Protein AF-A0A0P9F410-F1 (afdb_monomer_lite)

Sequence (287 aa):
MDNIMILGSGYSGLNAYYRLRRKFNVKIITRDYYLNYYLFNNPVRIKLKDDIINEQVKDVNIEKREIITDKNVYNADKIIIATGCDRNNQITFLEKMKLENNMAIGSQNEFDEYIVINFILAMKKYNKNFKFSGNALSFLGKKIRDGVISLLNHYNITITESPDYILPECKPVLFNDFLNTDNKLRIADDVFAIGDAINFGPKIGELAMRMGIFVGDYINGAKNSFDPVYITVLGSPQGPGMRVVSSIPWGGSIEKFRFLRKPAIMKGFLYNYYRIRRGNMGFLKYI

Secondary structure (DSSP, 8-state):
--EEEEE--SHHHHHHHHHHTTTSEEEEEES-SEEEE--TT--EEEE--TTEEE--EEEEETTTTEEEESS-EEE-SEEEE---EE-HHHHHHHHHHTT--S-EEEESSGGGHHHHHHHHHHHGGGT---EEES-TTGGG-HHHHHHHHHHHHHTT--EESS-SEEEPPPEESSSSSPBP--TTSEEETTEEE-GGGBSSS---HHHHHHHHHHHHHHHTT--PPP---EEEEEE-TTS-EEEEEE-GGGT---EEEEEES-HHHHHHHHHHHHHHTTT--GGGGG-

InterPro domains:
  IPR036188 FAD/NAD(P)-binding domain superfamily [SSF51905] (3-224)
  IPR052541 Sulfide-quinone oxidoreductase [PTHR43755] (176-221)

Structure (mmCIF, N/CA/C/O backbone):
data_AF-A0A0P9F410-F1
#
_entry.id   AF-A0A0P9F410-F1
#
loop_
_atom_site.group_PDB
_atom_site.id
_atom_site.type_symbol
_atom_site.label_atom_id
_atom_site.label_alt_id
_atom_site.label_comp_id
_atom_site.label_asym_id
_atom_site.label_entity_id
_atom_site.label_seq_id
_atom_site.pdbx_PDB_ins_code
_atom_site.Cartn_x
_atom_site.Cartn_y
_atom_site.Cartn_z
_atom_site.occupancy
_atom_site.B_iso_or_equiv
_atom_site.auth_seq_id
_atom_site.auth_comp_id
_atom_site.auth_asym_id
_atom_site.auth_atom_id
_atom_site.pdbx_PDB_model_num
ATOM 1 N N . MET A 1 1 ? -22.017 7.019 22.977 1.00 77.38 1 MET A N 1
ATOM 2 C CA . MET A 1 1 ? -21.454 7.211 21.624 1.00 77.38 1 MET A CA 1
ATOM 3 C C . MET A 1 1 ? -20.276 6.273 21.555 1.00 77.38 1 MET A C 1
ATOM 5 O O . MET A 1 1 ? -19.372 6.465 22.360 1.00 77.38 1 MET A O 1
ATOM 9 N N . ASP A 1 2 ? -20.342 5.244 20.712 1.00 90.75 2 ASP A N 1
ATOM 10 C CA . ASP A 1 2 ? -19.339 4.175 20.714 1.00 90.75 2 ASP A CA 1
ATOM 11 C C . ASP A 1 2 ? -17.926 4.745 20.531 1.00 90.75 2 ASP A C 1
ATOM 13 O O . ASP A 1 2 ? -17.706 5.685 19.750 1.00 90.75 2 ASP A O 1
ATOM 17 N N . ASN A 1 3 ? -16.987 4.173 21.276 1.00 95.19 3 ASN A N 1
ATOM 18 C CA . ASN A 1 3 ? -15.570 4.472 21.241 1.00 95.19 3 ASN A CA 1
ATOM 19 C C . ASN A 1 3 ? -14.870 3.578 20.213 1.00 95.19 3 ASN A C 1
ATOM 21 O O . ASN A 1 3 ? -14.836 2.353 20.348 1.00 95.19 3 ASN A O 1
ATOM 25 N N . ILE A 1 4 ? -14.282 4.199 19.195 1.00 97.44 4 ILE A N 1
ATOM 26 C CA . ILE A 1 4 ? -13.567 3.511 18.122 1.00 97.44 4 ILE A CA 1
ATOM 27 C C . ILE A 1 4 ? -12.088 3.868 18.196 1.00 97.44 4 ILE A C 1
ATOM 29 O O . ILE A 1 4 ? -11.711 5.038 18.082 1.00 97.44 4 ILE A O 1
ATOM 33 N N . MET A 1 5 ? -11.247 2.844 18.304 1.00 97.38 5 MET A N 1
ATOM 34 C CA . MET A 1 5 ? -9.795 2.990 18.284 1.00 97.38 5 MET A CA 1
ATOM 35 C C . MET A 1 5 ? -9.232 2.547 16.934 1.00 97.38 5 MET A C 1
ATOM 37 O O . MET A 1 5 ? -9.453 1.423 16.483 1.00 97.38 5 MET A O 1
ATOM 41 N N . ILE A 1 6 ? -8.488 3.436 16.280 1.00 97.00 6 ILE A N 1
ATOM 42 C CA . ILE A 1 6 ? -7.799 3.167 15.015 1.00 97.00 6 ILE A CA 1
ATOM 43 C C . ILE A 1 6 ? -6.305 3.045 15.294 1.00 97.00 6 ILE A C 1
ATOM 45 O O . ILE A 1 6 ? -5.688 3.982 15.795 1.00 97.00 6 ILE A O 1
ATOM 49 N N . LEU A 1 7 ? -5.710 1.909 14.949 1.00 96.38 7 LEU A N 1
ATOM 50 C CA . LEU A 1 7 ? -4.300 1.625 15.198 1.00 96.38 7 LEU A CA 1
ATOM 51 C C . LEU A 1 7 ? -3.502 1.937 13.939 1.00 96.38 7 LEU A C 1
ATOM 53 O O . LEU A 1 7 ? -3.516 1.162 12.990 1.00 96.38 7 LEU A O 1
ATOM 57 N N . GLY A 1 8 ? -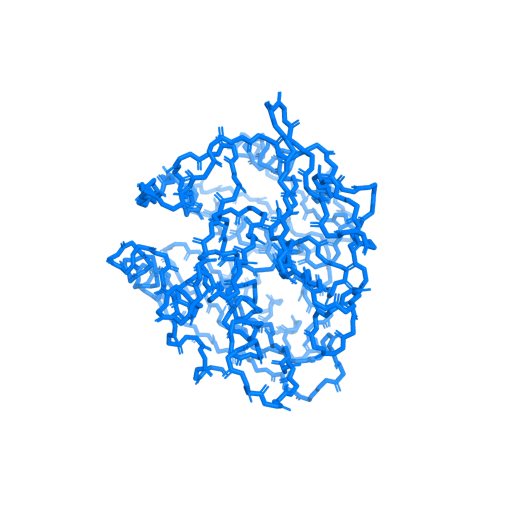2.816 3.073 13.920 1.00 92.75 8 GLY A N 1
ATOM 58 C CA . GLY A 1 8 ? -2.057 3.550 12.770 1.00 92.75 8 GLY A CA 1
ATOM 59 C C . GLY A 1 8 ? -2.745 4.694 12.027 1.00 92.75 8 GLY A C 1
ATOM 60 O O . GLY A 1 8 ? -3.939 4.683 11.730 1.00 92.75 8 GLY A O 1
ATOM 61 N N . SER A 1 9 ? -1.946 5.706 11.697 1.00 89.12 9 SER A N 1
ATOM 62 C CA . SER A 1 9 ? -2.390 6.948 11.059 1.00 89.12 9 SER A CA 1
ATOM 63 C C . SER A 1 9 ? -2.066 7.034 9.566 1.00 89.12 9 SER A C 1
ATOM 65 O O . SER A 1 9 ? -2.117 8.116 8.985 1.00 89.12 9 SER A O 1
ATOM 67 N N . GLY A 1 10 ? -1.717 5.911 8.934 1.00 88.94 10 GLY A N 1
ATOM 68 C CA . GLY A 1 10 ? -1.389 5.851 7.511 1.00 88.94 10 GLY A CA 1
ATOM 69 C C . GLY A 1 10 ? -2.598 6.047 6.586 1.00 88.94 10 GLY A C 1
ATOM 70 O O . GLY A 1 10 ? -3.682 6.471 6.991 1.00 88.94 10 GLY A O 1
ATOM 71 N N . TYR A 1 11 ? -2.409 5.701 5.311 1.00 89.81 11 TYR A N 1
ATOM 72 C CA . TYR A 1 11 ? -3.413 5.838 4.250 1.00 89.81 11 TYR A CA 1
ATOM 73 C C . TYR A 1 11 ? -4.804 5.308 4.628 1.00 89.81 11 TYR A C 1
ATOM 75 O O . TYR A 1 11 ? -5.798 6.018 4.461 1.00 89.81 11 TYR A O 1
ATOM 83 N N . SER A 1 12 ? -4.875 4.080 5.140 1.00 93.94 12 SER A N 1
ATOM 84 C CA . SER A 1 12 ? -6.127 3.401 5.474 1.00 93.94 12 SER A CA 1
ATOM 85 C C . SER A 1 12 ? -6.772 3.966 6.743 1.00 93.94 12 SER A C 1
ATOM 87 O O . SER A 1 12 ? -7.919 4.415 6.699 1.00 93.94 12 SER A O 1
ATOM 89 N N . GLY A 1 13 ? -6.022 4.032 7.847 1.00 94.06 13 GLY A N 1
ATOM 90 C CA . GLY A 1 13 ? -6.526 4.487 9.147 1.00 94.06 13 GLY A CA 1
ATOM 91 C C . GLY A 1 13 ? -7.069 5.915 9.115 1.00 94.06 13 GLY A C 1
ATOM 92 O O . GLY A 1 13 ? -8.161 6.185 9.617 1.00 94.06 13 GLY A O 1
ATOM 93 N N . LEU A 1 14 ? -6.378 6.831 8.430 1.00 90.81 14 LEU A N 1
ATOM 94 C CA . LEU A 1 14 ? -6.842 8.213 8.331 1.00 90.81 14 LEU A CA 1
ATOM 95 C C . LEU A 1 14 ? -8.143 8.346 7.526 1.00 90.81 14 LEU A C 1
ATOM 97 O O . LEU A 1 14 ? -9.016 9.149 7.869 1.00 90.81 14 LEU A O 1
ATOM 101 N N . ASN A 1 15 ? -8.296 7.567 6.455 1.00 93.56 15 ASN A N 1
ATOM 102 C CA . ASN A 1 15 ? -9.528 7.592 5.672 1.00 93.56 15 ASN A CA 1
ATOM 103 C C . ASN A 1 15 ? -10.702 6.982 6.452 1.00 93.56 15 ASN A C 1
ATOM 105 O O . ASN A 1 15 ? -11.794 7.543 6.386 1.00 93.56 15 ASN A O 1
ATOM 109 N N . ALA A 1 16 ? -10.474 5.948 7.270 1.00 95.19 16 ALA A N 1
ATOM 110 C CA . ALA A 1 16 ? -11.479 5.449 8.212 1.00 95.19 16 ALA A CA 1
ATOM 111 C C . ALA A 1 16 ? -11.880 6.521 9.245 1.00 95.19 16 ALA A C 1
ATOM 113 O O . ALA A 1 16 ? -13.068 6.812 9.406 1.00 95.19 16 ALA A O 1
ATOM 114 N N . TYR A 1 17 ? -10.904 7.201 9.862 1.00 93.88 17 TYR A N 1
ATOM 115 C CA . TYR A 1 17 ? -11.150 8.294 10.813 1.00 93.88 17 TYR A CA 1
ATOM 116 C C . TYR A 1 17 ? -12.075 9.372 10.232 1.00 93.88 17 TYR A C 1
ATOM 118 O O . TYR A 1 17 ? -13.071 9.749 10.852 1.00 93.88 17 TYR A O 1
ATOM 126 N N . TYR A 1 18 ? -11.804 9.849 9.012 1.00 91.75 18 TYR A N 1
ATOM 127 C CA . TYR A 1 18 ? -12.622 10.896 8.395 1.00 91.75 18 TYR A CA 1
ATOM 128 C C . TYR A 1 18 ? -14.077 10.480 8.148 1.00 91.75 18 TYR A C 1
ATOM 130 O O . TYR A 1 18 ? -14.949 11.356 8.153 1.00 91.75 18 TYR A O 1
ATOM 138 N N . ARG A 1 19 ? -14.351 9.185 7.937 1.00 93.38 19 ARG A N 1
ATOM 139 C CA . ARG A 1 19 ? -15.719 8.661 7.785 1.00 93.38 19 ARG A CA 1
ATOM 140 C C . ARG A 1 19 ? -16.444 8.521 9.122 1.00 93.38 19 ARG A C 1
ATOM 142 O O . ARG A 1 19 ? -17.658 8.698 9.159 1.00 93.38 19 ARG A O 1
ATOM 149 N N . LEU A 1 20 ? -15.721 8.250 10.206 1.00 94.44 20 LEU A N 1
ATOM 150 C CA . LEU A 1 20 ? -16.307 7.892 11.503 1.00 94.44 20 LEU A CA 1
ATOM 151 C C . LEU A 1 20 ? -16.437 9.069 12.476 1.00 94.44 20 LEU A C 1
ATOM 153 O O . LEU A 1 20 ? -17.434 9.165 13.190 1.00 94.44 20 LEU A O 1
ATOM 157 N N . ARG A 1 21 ? -15.494 10.018 12.456 1.00 92.00 21 ARG A N 1
ATOM 158 C CA . ARG A 1 21 ? -15.363 11.100 13.458 1.00 92.00 21 ARG A CA 1
ATOM 159 C C . ARG A 1 21 ? -16.579 12.017 13.651 1.00 92.00 21 ARG A C 1
ATOM 161 O O . ARG A 1 21 ? -16.583 12.845 14.549 1.00 92.00 21 ARG A O 1
ATOM 168 N N . ARG A 1 22 ? -17.567 11.969 12.751 1.00 90.81 22 ARG A N 1
ATOM 169 C CA . ARG A 1 22 ? -18.803 12.764 12.862 1.00 90.81 22 ARG A CA 1
ATOM 170 C C . ARG A 1 22 ? -19.877 12.085 13.714 1.00 90.81 22 ARG A C 1
ATOM 172 O O . ARG A 1 22 ? -20.784 12.777 14.155 1.00 90.81 22 ARG A O 1
ATOM 179 N N . LYS A 1 23 ? -19.812 10.760 13.882 1.00 93.44 23 LYS A N 1
ATOM 180 C CA . LYS A 1 23 ? -20.851 9.951 14.546 1.00 93.44 23 LYS A CA 1
ATOM 181 C C . LYS A 1 23 ? -20.345 9.126 15.725 1.00 93.44 23 LYS A C 1
ATOM 183 O O . LYS A 1 23 ? -21.156 8.677 16.525 1.00 93.44 23 LYS A O 1
ATOM 188 N N . PHE A 1 24 ? -19.033 8.956 15.847 1.00 94.81 24 PHE A N 1
ATOM 189 C CA . PHE A 1 24 ? -18.410 8.158 16.898 1.00 94.81 24 PHE A CA 1
ATOM 190 C C . PHE A 1 24 ? -17.336 8.955 17.637 1.00 94.81 24 PHE A C 1
ATOM 192 O O . PHE A 1 24 ? -16.802 9.925 17.089 1.00 94.81 24 PHE A O 1
ATOM 199 N N . ASN A 1 25 ? -17.006 8.530 18.857 1.00 94.38 25 ASN A N 1
ATOM 200 C CA . ASN A 1 25 ? -15.807 9.003 19.537 1.00 94.38 25 ASN A CA 1
ATOM 201 C C . ASN A 1 25 ? -14.621 8.220 18.964 1.00 94.38 25 ASN A C 1
ATOM 203 O O . ASN A 1 25 ? -14.485 7.032 19.235 1.00 94.38 25 ASN A O 1
ATOM 207 N N . VAL A 1 26 ? -13.819 8.850 18.104 1.00 94.69 26 VAL A N 1
ATOM 208 C CA . VAL A 1 26 ? -12.748 8.162 17.371 1.00 94.69 26 VAL A CA 1
ATOM 209 C C . VAL A 1 26 ? -11.396 8.686 17.816 1.00 94.69 26 VAL A C 1
ATOM 211 O O . VAL A 1 26 ? -11.134 9.883 17.697 1.00 94.69 26 VAL A O 1
ATOM 214 N N . LYS A 1 27 ? -10.513 7.783 18.240 1.00 94.31 27 LYS A N 1
ATOM 215 C CA . LYS A 1 27 ? -9.107 8.089 18.521 1.00 94.31 27 LYS A CA 1
ATOM 216 C C . LYS A 1 27 ? -8.190 7.261 17.626 1.00 94.31 27 LYS A C 1
ATOM 218 O O . LYS A 1 27 ? -8.504 6.130 17.263 1.00 94.31 27 LYS A O 1
ATOM 223 N N . ILE A 1 28 ? -7.066 7.854 17.235 1.00 94.00 28 ILE A N 1
ATOM 224 C CA . ILE A 1 28 ? -6.016 7.200 16.454 1.00 94.00 28 ILE A CA 1
ATOM 225 C C . ILE A 1 28 ? -4.814 6.987 17.369 1.00 94.00 28 ILE A C 1
ATOM 227 O O . ILE A 1 28 ? -4.248 7.961 17.856 1.00 94.00 28 ILE A O 1
ATOM 231 N N . ILE A 1 29 ? -4.392 5.741 17.562 1.00 94.50 29 ILE A N 1
ATOM 232 C CA . ILE A 1 29 ? -3.154 5.409 18.269 1.00 94.50 29 ILE A CA 1
ATOM 233 C C . ILE A 1 29 ? -2.051 5.238 17.227 1.00 94.50 29 ILE A C 1
ATOM 235 O O . ILE A 1 29 ? -2.164 4.420 16.312 1.00 94.50 29 ILE A O 1
ATOM 239 N N . THR A 1 30 ? -0.998 6.042 17.317 1.00 90.50 30 THR A N 1
ATOM 240 C CA . THR A 1 30 ? 0.135 5.991 16.386 1.00 90.50 30 THR A CA 1
ATOM 241 C C . THR A 1 30 ? 1.386 6.563 17.039 1.00 90.50 30 THR A C 1
ATOM 243 O O . THR A 1 30 ? 1.293 7.482 17.845 1.00 90.50 30 THR A O 1
ATOM 246 N N . ARG A 1 31 ? 2.561 6.066 16.645 1.00 85.25 31 ARG A N 1
ATOM 247 C CA . ARG A 1 31 ? 3.857 6.594 17.099 1.00 85.25 31 ARG A CA 1
ATOM 248 C C . ARG A 1 31 ? 4.192 7.959 16.482 1.00 85.25 31 ARG A C 1
ATOM 250 O O . ARG A 1 31 ? 5.015 8.699 17.014 1.00 85.25 31 ARG A O 1
ATOM 257 N N . ASP A 1 32 ? 3.590 8.279 15.337 1.00 74.31 32 ASP A N 1
ATOM 258 C CA . ASP A 1 32 ? 3.927 9.473 14.566 1.00 74.31 32 ASP A CA 1
ATOM 259 C C . ASP A 1 32 ? 2.815 10.527 14.631 1.00 74.31 32 ASP A C 1
ATOM 261 O O . ASP A 1 32 ? 1.688 10.313 14.182 1.00 74.31 32 ASP A O 1
ATOM 265 N N . TYR A 1 33 ? 3.166 11.737 15.082 1.00 65.69 33 TYR A N 1
ATOM 266 C CA . TYR A 1 33 ? 2.290 12.920 15.017 1.00 65.69 33 TYR A CA 1
ATOM 267 C C . TYR A 1 33 ? 2.019 13.419 13.591 1.00 65.69 33 TYR A C 1
ATOM 269 O O . TYR A 1 33 ? 1.148 14.270 13.373 1.00 65.69 33 TYR A O 1
ATOM 277 N N . TYR A 1 34 ? 2.801 12.937 12.626 1.00 63.72 34 TYR A N 1
ATOM 278 C CA . TYR A 1 34 ? 2.771 13.387 11.247 1.00 63.72 34 TYR A CA 1
ATOM 279 C C . TYR A 1 34 ? 2.444 12.221 10.336 1.00 63.72 34 TYR A C 1
ATOM 281 O O . TYR A 1 34 ? 3.128 11.203 10.337 1.00 63.72 34 TYR A O 1
ATOM 289 N N . LEU A 1 35 ? 1.442 12.408 9.488 1.00 64.88 35 LEU A N 1
ATOM 290 C CA . LEU A 1 35 ? 1.276 11.533 8.344 1.00 64.88 35 LEU A CA 1
ATOM 291 C C . LEU A 1 35 ? 2.346 11.872 7.310 1.00 64.88 35 LEU A C 1
ATOM 293 O O . LEU A 1 35 ? 2.473 13.045 6.965 1.00 64.88 35 LEU A O 1
ATOM 297 N N . ASN A 1 36 ? 3.049 10.860 6.795 1.00 61.16 36 ASN A N 1
ATOM 298 C CA . ASN A 1 36 ? 3.995 10.992 5.689 1.00 61.16 36 ASN A CA 1
ATOM 299 C C . ASN A 1 36 ? 3.350 10.521 4.375 1.00 61.16 36 ASN A C 1
ATOM 301 O O . ASN A 1 36 ? 3.068 9.336 4.204 1.00 61.16 36 ASN A O 1
ATOM 305 N N . TYR A 1 37 ? 3.142 11.434 3.421 1.00 61.91 37 TYR A N 1
ATOM 306 C CA . TYR A 1 37 ? 2.872 11.049 2.031 1.00 61.91 37 TYR A CA 1
ATOM 307 C C . TYR A 1 37 ? 4.201 10.891 1.295 1.00 61.91 37 TYR A C 1
ATOM 309 O O . TYR A 1 37 ? 4.854 11.888 0.977 1.00 61.91 37 TYR A O 1
ATOM 317 N N . TYR A 1 38 ? 4.619 9.653 1.041 1.00 56.88 38 TYR A N 1
ATOM 318 C CA . TYR A 1 38 ? 5.894 9.375 0.386 1.00 56.88 38 TYR A CA 1
ATOM 319 C C . TYR A 1 38 ? 5.810 9.633 -1.125 1.00 56.88 38 TYR A C 1
ATOM 321 O O . TYR A 1 38 ? 5.232 8.857 -1.884 1.00 56.88 38 TYR A O 1
ATOM 329 N N . LEU A 1 39 ? 6.439 10.721 -1.571 1.00 52.34 39 LEU A N 1
ATOM 330 C CA . LEU A 1 39 ? 6.968 10.851 -2.928 1.00 52.34 39 LEU A CA 1
ATOM 331 C C . LEU A 1 39 ? 8.487 10.895 -2.844 1.00 52.34 39 LEU A C 1
ATOM 333 O O . LEU A 1 39 ? 9.022 11.490 -1.913 1.00 52.34 39 LEU A O 1
ATOM 337 N N . PHE A 1 40 ? 9.137 10.316 -3.856 1.00 46.62 40 PHE A N 1
ATOM 338 C CA . PHE A 1 40 ? 10.576 10.052 -3.992 1.00 46.62 40 PHE A CA 1
ATOM 339 C C . PHE A 1 40 ? 11.564 11.093 -3.423 1.00 46.62 40 PHE A C 1
ATOM 341 O O . PHE A 1 40 ? 12.692 10.705 -3.147 1.00 46.62 40 PHE A O 1
ATOM 348 N N . ASN A 1 41 ? 11.183 12.365 -3.236 1.00 42.00 41 ASN A N 1
ATOM 349 C CA . ASN A 1 41 ? 12.096 13.427 -2.808 1.00 42.00 41 ASN A CA 1
ATOM 350 C C . ASN A 1 41 ? 11.612 14.319 -1.641 1.00 42.00 41 ASN A C 1
ATOM 352 O O . ASN A 1 41 ? 12.405 15.148 -1.223 1.00 42.00 41 ASN A O 1
ATOM 356 N N . ASN A 1 42 ? 10.370 14.221 -1.132 1.00 51.38 42 ASN A N 1
ATOM 357 C CA . ASN A 1 42 ? 9.903 15.045 0.006 1.00 51.38 42 ASN A CA 1
ATOM 358 C C . ASN A 1 42 ? 8.626 14.465 0.649 1.00 51.38 42 ASN A C 1
ATOM 360 O O . ASN A 1 42 ? 7.549 14.593 0.056 1.00 51.38 42 ASN A O 1
ATOM 364 N N . PRO A 1 43 ? 8.692 13.854 1.848 1.00 59.66 43 PRO A N 1
ATOM 365 C CA . PRO A 1 43 ? 7.491 13.422 2.549 1.00 59.66 43 PRO A CA 1
ATOM 366 C C . PRO A 1 43 ? 6.689 14.642 3.015 1.00 59.66 43 PRO A C 1
ATOM 368 O O . PRO A 1 43 ? 7.197 15.506 3.731 1.00 59.66 43 PRO A O 1
ATOM 371 N N . VAL A 1 44 ? 5.413 14.720 2.630 1.00 59.97 44 VAL A N 1
ATOM 372 C CA . VAL A 1 44 ? 4.511 15.721 3.222 1.00 59.97 44 VAL A CA 1
ATOM 373 C C . VAL A 1 44 ? 4.166 15.255 4.615 1.00 59.97 44 VAL A C 1
ATOM 375 O O . VAL A 1 44 ? 3.561 14.197 4.743 1.00 59.97 44 VAL A O 1
ATOM 378 N N . ARG A 1 45 ? 4.502 16.075 5.613 1.00 65.06 45 ARG A N 1
ATOM 379 C CA . ARG A 1 45 ? 4.118 15.887 7.010 1.00 65.06 45 ARG A CA 1
ATOM 380 C C . ARG A 1 45 ? 2.809 16.610 7.291 1.00 65.06 45 ARG A C 1
ATOM 382 O O . ARG A 1 45 ? 2.757 17.838 7.284 1.00 65.06 45 ARG A O 1
ATOM 389 N N . ILE A 1 46 ? 1.744 15.857 7.540 1.00 64.94 46 ILE A N 1
ATOM 390 C CA . ILE A 1 46 ? 0.439 16.414 7.915 1.00 64.94 46 ILE A CA 1
ATOM 391 C C . ILE A 1 46 ? 0.239 16.174 9.407 1.00 64.94 46 ILE A C 1
ATOM 393 O O . ILE A 1 46 ? 0.085 15.028 9.822 1.00 64.94 46 ILE A O 1
ATOM 397 N N . LYS A 1 47 ? 0.242 17.246 10.210 1.00 66.50 47 LYS A N 1
ATOM 398 C CA . LYS A 1 47 ? -0.073 17.164 11.643 1.00 66.50 47 LYS A CA 1
ATOM 399 C C . LYS A 1 47 ? -1.545 16.784 11.804 1.00 66.50 47 LYS A C 1
ATOM 401 O O . LYS A 1 47 ? -2.421 17.512 11.319 1.00 66.50 47 LYS A O 1
ATOM 406 N N . LEU A 1 48 ? -1.818 15.654 12.448 1.00 65.06 48 LEU A N 1
ATOM 407 C CA . LEU A 1 48 ? -3.193 15.269 12.776 1.00 65.06 48 LEU A CA 1
ATOM 408 C C . LEU A 1 48 ? -3.606 15.994 14.077 1.00 65.06 48 LEU A C 1
ATOM 410 O O . LEU A 1 48 ? -2.752 16.435 14.846 1.00 65.06 48 LEU A O 1
ATOM 414 N N . LYS A 1 49 ? -4.907 16.259 14.244 1.00 67.56 49 LYS A N 1
ATOM 415 C CA . LYS A 1 49 ? -5.459 17.048 15.368 1.00 67.56 49 LYS A CA 1
ATOM 416 C C . LYS A 1 49 ? -5.500 16.231 16.679 1.00 67.56 49 LYS A C 1
ATOM 418 O O . LYS A 1 49 ? -5.009 15.110 16.708 1.00 67.56 49 LYS A O 1
ATOM 423 N N . ASP A 1 50 ? -6.138 16.777 17.716 1.00 64.06 50 ASP A N 1
ATOM 424 C CA . ASP A 1 50 ? -6.268 16.300 19.115 1.00 64.06 50 ASP A CA 1
ATOM 425 C C . ASP A 1 50 ? -6.876 14.887 19.320 1.00 64.06 50 ASP A C 1
ATOM 427 O O . ASP A 1 50 ? -7.123 14.445 20.442 1.00 64.06 50 ASP A O 1
ATOM 431 N N . ASP A 1 51 ? -7.120 14.148 18.239 1.00 81.69 51 ASP A N 1
ATOM 432 C CA . ASP A 1 51 ? -7.612 12.769 18.259 1.00 81.69 51 ASP A CA 1
ATOM 433 C C . ASP A 1 51 ? -6.489 11.728 18.169 1.00 81.69 51 ASP A C 1
ATOM 435 O O . ASP A 1 51 ? -6.774 10.536 18.076 1.00 81.69 51 ASP A O 1
ATOM 439 N N . ILE A 1 52 ? -5.223 12.160 18.206 1.00 87.50 52 ILE A N 1
ATOM 440 C CA . ILE A 1 52 ? -4.071 11.258 18.276 1.00 87.50 52 ILE A CA 1
ATOM 441 C C . ILE A 1 52 ? -3.717 10.936 19.727 1.00 87.50 52 ILE A C 1
ATOM 443 O O . ILE A 1 52 ? -3.439 11.830 20.524 1.00 87.50 52 ILE A O 1
ATOM 447 N N . ILE A 1 53 ? -3.589 9.647 20.011 1.00 92.06 53 ILE A N 1
ATOM 448 C CA . ILE A 1 53 ? -2.846 9.109 21.146 1.00 92.06 53 ILE A CA 1
ATOM 449 C C . ILE A 1 53 ? -1.447 8.754 20.624 1.00 92.06 53 ILE A C 1
ATOM 451 O O . ILE A 1 53 ? -1.295 7.842 19.808 1.00 92.06 53 ILE A O 1
ATOM 455 N N . ASN A 1 54 ? -0.436 9.533 21.024 1.00 91.62 54 ASN A N 1
ATOM 456 C CA . ASN A 1 54 ? 0.934 9.342 20.547 1.00 91.62 54 ASN A CA 1
ATOM 457 C C . ASN A 1 54 ? 1.675 8.279 21.363 1.00 91.62 54 ASN A C 1
ATOM 459 O O . ASN A 1 54 ? 2.399 8.587 22.322 1.00 91.62 54 ASN A O 1
ATOM 463 N N . GLU A 1 55 ? 1.443 7.036 20.975 1.00 93.88 55 GLU A N 1
ATOM 464 C CA . GLU A 1 55 ? 1.916 5.836 21.649 1.00 93.88 55 GLU A CA 1
ATOM 465 C C . GLU A 1 55 ? 2.180 4.742 20.618 1.00 93.88 55 GLU A C 1
ATOM 467 O O . GLU A 1 55 ? 1.575 4.697 19.540 1.00 93.88 55 GLU A O 1
ATOM 472 N N . GLN A 1 56 ? 3.114 3.857 20.941 1.00 93.38 56 GLN A N 1
ATOM 473 C CA . GLN A 1 56 ? 3.405 2.686 20.138 1.00 93.38 56 GLN A CA 1
ATOM 474 C C . GLN A 1 56 ? 2.530 1.530 20.613 1.00 93.38 56 GLN A C 1
ATOM 476 O O . GLN A 1 56 ? 2.708 1.033 21.720 1.00 93.38 56 GLN A O 1
ATOM 481 N N . VAL A 1 57 ? 1.644 1.047 19.744 1.00 95.56 57 VAL A N 1
ATOM 482 C CA . VAL A 1 57 ? 0.924 -0.210 19.985 1.00 95.56 57 VAL A CA 1
ATOM 483 C C . VAL A 1 57 ? 1.932 -1.359 20.054 1.00 95.56 57 VAL A C 1
ATOM 485 O O . VAL A 1 57 ? 2.791 -1.485 19.176 1.00 95.56 57 VAL A O 1
ATOM 488 N N . LYS A 1 58 ? 1.839 -2.162 21.113 1.00 95.75 58 LYS A N 1
ATOM 489 C CA . LYS A 1 58 ? 2.676 -3.339 21.366 1.00 95.75 58 LYS A CA 1
ATOM 490 C C . LYS A 1 58 ? 1.923 -4.632 21.115 1.00 95.75 58 LYS A C 1
ATOM 492 O O . LYS A 1 58 ? 2.517 -5.555 20.576 1.00 95.75 58 LYS A O 1
ATOM 497 N N . ASP A 1 59 ? 0.648 -4.670 21.485 1.00 96.00 59 ASP A N 1
ATOM 498 C CA . ASP A 1 59 ? -0.201 -5.844 21.319 1.00 96.00 59 ASP A CA 1
ATOM 499 C C . ASP A 1 59 ? -1.686 -5.447 21.297 1.00 96.00 59 ASP A C 1
ATOM 501 O O . ASP A 1 59 ? -2.058 -4.334 21.689 1.00 96.00 59 ASP A O 1
ATOM 505 N N . VAL A 1 60 ? -2.538 -6.344 20.806 1.00 96.94 60 VAL A N 1
ATOM 506 C CA . VAL A 1 60 ? -3.992 -6.180 20.756 1.00 96.94 60 VAL A CA 1
ATOM 507 C C . VAL A 1 60 ? -4.660 -7.496 21.124 1.00 96.94 60 VAL A C 1
ATOM 509 O O . VAL A 1 60 ? -4.587 -8.474 20.380 1.00 96.94 60 VAL A O 1
ATOM 512 N N . ASN A 1 61 ? -5.411 -7.493 22.221 1.00 96.31 61 ASN A N 1
ATOM 513 C CA . ASN A 1 61 ? -6.302 -8.593 22.545 1.00 96.31 61 ASN A CA 1
ATOM 514 C C . ASN A 1 61 ? -7.613 -8.426 21.761 1.00 96.31 61 ASN A C 1
ATOM 516 O O . ASN A 1 61 ? -8.470 -7.612 22.113 1.00 96.31 61 ASN A O 1
ATOM 520 N N . ILE A 1 62 ? -7.754 -9.201 20.684 1.00 95.75 62 ILE A N 1
ATOM 521 C CA . ILE A 1 62 ? -8.900 -9.134 19.765 1.00 95.75 62 ILE A CA 1
ATOM 522 C C . ILE A 1 62 ? -10.216 -9.477 20.480 1.00 95.75 62 ILE A C 1
ATOM 524 O O . ILE A 1 62 ? -11.212 -8.790 20.268 1.00 95.75 62 ILE A O 1
ATOM 528 N N . GLU A 1 63 ? -10.224 -10.491 21.350 1.00 94.56 63 GLU A N 1
ATOM 529 C CA . GLU A 1 63 ? -11.436 -10.961 22.041 1.00 94.56 63 GLU A CA 1
ATOM 530 C C . GLU A 1 63 ? -11.970 -9.928 23.034 1.00 94.56 63 GLU A C 1
ATOM 532 O O . GLU A 1 63 ? -13.172 -9.667 23.097 1.00 94.56 63 GLU A O 1
ATOM 537 N N . LYS A 1 64 ? -11.064 -9.310 23.797 1.00 95.75 64 LYS A N 1
ATOM 538 C CA . LYS A 1 64 ? -11.408 -8.305 24.810 1.00 95.75 64 LYS A CA 1
ATOM 539 C C . LYS A 1 64 ? -11.528 -6.891 24.243 1.00 95.75 64 LYS A C 1
ATOM 541 O O . LYS A 1 64 ? -11.970 -5.999 24.959 1.00 95.75 64 LYS A O 1
ATOM 546 N N . ARG A 1 65 ? -11.144 -6.684 22.976 1.00 96.88 65 ARG A N 1
ATOM 547 C CA . ARG A 1 65 ? -10.981 -5.362 22.345 1.00 96.88 65 ARG A CA 1
ATOM 548 C C . ARG A 1 65 ? -10.120 -4.421 23.197 1.00 96.88 65 ARG A C 1
ATOM 550 O O . ARG A 1 65 ? -10.432 -3.241 23.381 1.00 96.88 65 ARG A O 1
ATOM 557 N N . GLU A 1 66 ? -9.013 -4.975 23.677 1.00 97.81 66 GLU A N 1
ATOM 558 C CA . GLU A 1 66 ? -8.025 -4.290 24.503 1.00 97.81 66 GLU A CA 1
ATOM 559 C C . GLU A 1 66 ? -6.760 -4.021 23.677 1.00 97.81 66 GLU A C 1
ATOM 561 O O . GLU A 1 66 ? -6.275 -4.886 22.946 1.00 97.81 66 GLU A O 1
ATOM 566 N N . ILE A 1 67 ? -6.234 -2.803 23.769 1.00 98.25 67 ILE A N 1
ATOM 567 C CA . ILE A 1 67 ? -5.056 -2.337 23.038 1.00 98.25 67 ILE A CA 1
ATOM 568 C C . ILE A 1 67 ? -3.973 -2.011 24.053 1.00 98.25 67 ILE A C 1
ATOM 570 O O . ILE A 1 67 ? -4.150 -1.122 24.888 1.00 98.25 67 ILE A O 1
ATOM 574 N N . ILE A 1 68 ? -2.842 -2.696 23.944 1.00 97.88 68 ILE A N 1
ATOM 575 C CA . ILE A 1 68 ? -1.694 -2.528 24.828 1.00 97.88 68 ILE A CA 1
ATOM 576 C C . ILE A 1 68 ? -0.667 -1.663 24.101 1.00 97.88 68 ILE A C 1
ATOM 578 O O . ILE A 1 68 ? -0.228 -1.995 22.995 1.00 97.88 68 ILE A O 1
ATOM 582 N N . THR A 1 69 ? -0.278 -0.544 24.705 1.00 97.50 69 THR A N 1
ATOM 583 C CA . THR A 1 69 ? 0.752 0.354 24.171 1.00 97.50 69 THR A CA 1
ATOM 584 C C . THR A 1 69 ? 2.016 0.325 25.028 1.00 97.50 69 THR A C 1
ATOM 586 O O . THR A 1 69 ? 2.126 -0.415 26.003 1.00 97.50 69 THR A O 1
ATOM 589 N N . ASP A 1 70 ? 3.005 1.136 24.660 1.00 96.56 70 ASP A N 1
ATOM 590 C CA . ASP A 1 70 ? 4.190 1.390 25.473 1.00 96.56 70 ASP A CA 1
ATOM 591 C C . ASP A 1 70 ? 3.913 2.209 26.745 1.00 96.56 70 ASP A C 1
ATOM 593 O O . ASP A 1 70 ? 4.803 2.302 27.590 1.00 96.56 70 ASP A O 1
ATOM 597 N N . LYS A 1 71 ? 2.721 2.806 26.899 1.00 96.81 71 LYS A N 1
ATOM 598 C CA . LYS A 1 71 ? 2.397 3.678 28.043 1.00 96.81 71 LYS A CA 1
ATOM 599 C C . LYS A 1 71 ? 1.136 3.290 28.798 1.00 96.81 71 LYS A C 1
ATOM 601 O O . LYS A 1 71 ? 1.057 3.570 29.991 1.00 96.81 71 LYS A O 1
ATOM 606 N N . ASN A 1 72 ? 0.140 2.716 28.130 1.00 97.19 72 ASN A N 1
ATOM 607 C CA . ASN A 1 72 ? -1.160 2.464 28.732 1.00 97.19 72 ASN A CA 1
ATOM 608 C C . ASN A 1 72 ? -1.896 1.297 28.058 1.00 97.19 72 ASN A C 1
ATOM 610 O O . ASN A 1 72 ? -1.473 0.755 27.037 1.00 97.19 72 ASN A O 1
ATOM 614 N N . VAL A 1 73 ? -3.028 0.926 28.646 1.00 97.69 73 VAL A N 1
ATOM 615 C CA . VAL A 1 73 ? -3.966 -0.052 28.106 1.00 97.69 73 VAL A CA 1
ATOM 616 C C . VAL A 1 73 ? -5.292 0.649 27.825 1.00 97.69 73 VAL A C 1
ATOM 618 O O . VAL A 1 73 ? -5.823 1.368 28.673 1.00 97.69 73 VAL A O 1
ATOM 621 N N . TYR A 1 74 ? -5.829 0.453 26.623 1.00 97.62 74 TYR A N 1
ATOM 622 C CA . TYR A 1 74 ? -7.078 1.067 26.175 1.00 97.62 74 TYR A CA 1
ATOM 623 C C . TYR A 1 74 ? -8.116 0.011 25.828 1.00 97.62 74 TYR A C 1
ATOM 625 O O . TYR A 1 74 ? -7.806 -0.964 25.153 1.00 97.62 74 TYR A O 1
ATOM 633 N N . ASN A 1 75 ? -9.369 0.268 26.195 1.00 96.19 75 ASN A N 1
ATOM 634 C CA . ASN A 1 75 ? -10.517 -0.522 25.758 1.00 96.19 75 ASN A CA 1
ATOM 635 C C . ASN A 1 75 ? -11.317 0.239 24.695 1.00 96.19 75 ASN A C 1
ATOM 637 O O . ASN A 1 75 ? -11.440 1.470 24.756 1.00 96.19 75 ASN A O 1
ATOM 641 N N . ALA A 1 76 ? -11.871 -0.490 23.729 1.00 96.88 76 ALA A N 1
ATOM 642 C CA . ALA A 1 76 ? -12.678 0.076 22.655 1.00 96.88 76 ALA A CA 1
ATOM 643 C C . ALA A 1 76 ? -13.934 -0.755 22.381 1.00 96.88 76 ALA A C 1
ATOM 645 O O . ALA A 1 76 ? -13.923 -1.979 22.495 1.00 96.88 76 ALA A O 1
ATOM 646 N N . ASP A 1 77 ? -14.998 -0.089 21.933 1.00 97.75 77 ASP A N 1
ATOM 647 C CA . ASP A 1 77 ? -16.181 -0.786 21.426 1.00 97.75 77 ASP A CA 1
ATOM 648 C C . ASP A 1 77 ? -15.882 -1.401 20.057 1.00 97.75 77 ASP A C 1
ATOM 650 O O . ASP A 1 77 ? -16.382 -2.476 19.737 1.00 97.75 77 ASP A O 1
ATOM 654 N N . LYS A 1 78 ? -15.053 -0.722 19.248 1.00 98.19 78 LYS A N 1
ATOM 655 C CA . LYS A 1 78 ? -14.585 -1.180 17.931 1.00 98.19 78 LYS A CA 1
ATOM 656 C C . LYS A 1 78 ? -13.106 -0.874 17.732 1.00 98.19 78 LYS A C 1
ATOM 658 O O . LYS A 1 78 ? -12.637 0.206 18.098 1.00 98.19 78 LYS A O 1
ATOM 663 N N . ILE A 1 79 ? -12.393 -1.788 17.077 1.00 98.44 79 ILE A N 1
ATOM 664 C CA . ILE A 1 79 ? -10.975 -1.627 16.727 1.00 98.44 79 ILE A CA 1
ATOM 665 C C . ILE A 1 79 ? -10.805 -1.676 15.210 1.00 98.44 79 ILE A C 1
ATOM 667 O O . ILE A 1 79 ? -11.362 -2.539 14.534 1.00 98.44 79 ILE A O 1
ATOM 671 N N . ILE A 1 80 ? -9.996 -0.765 14.670 1.00 98.50 80 ILE A N 1
ATOM 672 C CA . ILE A 1 80 ? -9.556 -0.791 13.273 1.00 98.50 80 ILE A CA 1
ATOM 673 C C . ILE A 1 80 ? -8.031 -0.867 13.241 1.00 98.50 80 ILE A C 1
ATOM 675 O O . ILE A 1 80 ? -7.342 0.112 13.521 1.00 98.50 80 ILE A O 1
ATOM 679 N N . ILE A 1 81 ? -7.498 -2.023 12.862 1.00 98.19 81 ILE A N 1
ATOM 680 C CA . ILE A 1 81 ? -6.067 -2.273 12.718 1.00 98.19 81 ILE A CA 1
ATOM 681 C C . ILE A 1 81 ? -5.609 -1.756 11.349 1.00 98.19 81 ILE A C 1
ATOM 683 O O . ILE A 1 81 ? -5.934 -2.319 10.305 1.00 98.19 81 ILE A O 1
ATOM 687 N N . ALA A 1 82 ? -4.851 -0.664 11.350 1.00 96.69 82 ALA A N 1
ATOM 688 C CA . ALA A 1 82 ? -4.375 0.049 10.165 1.00 96.69 82 ALA A CA 1
ATOM 689 C C . ALA A 1 82 ? -2.865 0.353 10.250 1.00 96.69 82 ALA A C 1
ATOM 691 O O . ALA A 1 82 ? -2.390 1.387 9.774 1.00 96.69 82 ALA A O 1
ATOM 692 N N . THR A 1 83 ? -2.105 -0.553 10.871 1.00 94.81 83 THR A N 1
ATOM 693 C CA . THR A 1 83 ? -0.684 -0.372 11.216 1.00 94.81 83 THR A CA 1
ATOM 694 C C . THR A 1 83 ? 0.251 -0.390 10.006 1.00 94.81 83 THR A C 1
ATOM 696 O O . THR A 1 83 ? 1.418 -0.030 10.124 1.00 94.81 83 THR A O 1
ATOM 699 N N . GLY A 1 84 ? -0.256 -0.784 8.835 1.00 93.62 84 GLY A N 1
ATOM 700 C CA . GLY A 1 84 ? 0.523 -0.907 7.609 1.00 93.62 84 GLY A CA 1
ATOM 701 C C . GLY A 1 84 ? 1.549 -2.042 7.667 1.00 93.62 84 GLY A C 1
ATOM 702 O O . GLY A 1 84 ? 1.361 -3.019 8.392 1.00 93.62 84 GLY A O 1
ATOM 703 N N . CYS A 1 85 ? 2.622 -1.903 6.888 1.00 93.56 85 CYS A N 1
ATOM 704 C CA . CYS A 1 85 ? 3.773 -2.802 6.897 1.00 93.56 85 CYS A CA 1
ATOM 705 C C . CYS A 1 85 ? 5.089 -2.013 6.993 1.00 93.56 85 CYS A C 1
ATOM 707 O O . CYS A 1 85 ? 5.170 -0.872 6.531 1.00 93.56 85 CYS A O 1
ATOM 709 N 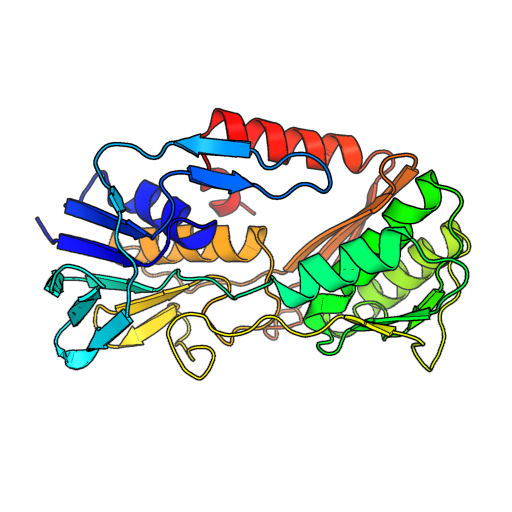N . ASP A 1 86 ? 6.120 -2.619 7.578 1.00 92.88 86 ASP A N 1
ATOM 710 C CA . ASP A 1 86 ? 7.470 -2.073 7.637 1.00 92.88 86 ASP A CA 1
ATOM 711 C C . ASP A 1 86 ? 8.144 -2.179 6.264 1.00 92.88 86 ASP A C 1
ATOM 713 O O . ASP A 1 86 ? 8.395 -3.272 5.750 1.00 92.88 86 ASP A O 1
ATOM 717 N N . ARG A 1 87 ? 8.452 -1.017 5.682 1.00 92.31 87 ARG A N 1
ATOM 718 C CA . ARG A 1 87 ? 9.115 -0.865 4.381 1.00 92.31 87 ARG A CA 1
ATOM 719 C C . ARG A 1 87 ? 10.561 -0.376 4.492 1.00 92.31 87 ARG A C 1
ATOM 721 O O . ARG A 1 87 ? 11.148 -0.028 3.470 1.00 92.31 87 ARG A O 1
ATOM 728 N N . ASN A 1 88 ? 11.166 -0.349 5.680 1.00 91.62 88 ASN A N 1
ATOM 729 C CA . ASN A 1 88 ? 12.523 0.175 5.873 1.00 91.62 88 ASN A CA 1
ATOM 730 C C . ASN A 1 88 ? 13.551 -0.523 4.973 1.00 91.62 88 ASN A C 1
ATOM 732 O O . ASN A 1 88 ? 14.354 0.143 4.325 1.00 91.62 88 ASN A O 1
ATOM 736 N N . ASN A 1 89 ? 13.470 -1.849 4.839 1.00 94.50 89 ASN A N 1
ATOM 737 C CA . ASN A 1 89 ? 14.365 -2.601 3.955 1.00 94.50 89 ASN A CA 1
ATOM 738 C C . ASN A 1 89 ? 14.165 -2.246 2.474 1.00 94.50 89 ASN A C 1
ATOM 740 O O . ASN A 1 89 ? 15.143 -2.135 1.741 1.00 94.50 89 ASN A O 1
ATOM 744 N N . GLN A 1 90 ? 12.921 -2.018 2.040 1.00 94.94 90 GLN A N 1
ATOM 745 C CA . GLN A 1 90 ? 12.620 -1.562 0.679 1.00 94.94 90 GLN A CA 1
ATOM 746 C C . GLN A 1 90 ? 13.180 -0.160 0.430 1.00 94.94 90 GLN A C 1
ATOM 748 O O . GLN A 1 90 ? 13.781 0.092 -0.609 1.00 94.94 90 GLN A O 1
ATOM 753 N N . ILE A 1 91 ? 13.019 0.750 1.393 1.00 92.50 91 ILE A N 1
ATOM 754 C CA . ILE A 1 91 ? 13.541 2.118 1.302 1.00 92.50 91 ILE A CA 1
ATOM 755 C C . ILE A 1 91 ? 15.069 2.090 1.206 1.00 92.50 91 ILE A C 1
ATOM 757 O O . ILE A 1 91 ? 15.623 2.636 0.255 1.00 92.50 91 ILE A O 1
ATOM 761 N N . THR A 1 92 ? 15.747 1.397 2.125 1.00 94.00 92 THR A N 1
ATOM 762 C CA . THR A 1 92 ? 17.211 1.256 2.117 1.00 94.00 92 THR A CA 1
ATOM 763 C C . THR A 1 92 ? 17.713 0.618 0.825 1.00 94.00 92 THR A C 1
ATOM 765 O O . THR A 1 92 ? 18.699 1.082 0.251 1.00 94.00 92 THR A O 1
ATOM 768 N N . PHE A 1 93 ? 17.015 -0.405 0.325 1.00 96.38 93 PHE A N 1
ATOM 769 C CA . PHE A 1 93 ? 17.324 -1.028 -0.957 1.00 96.38 93 PHE A CA 1
ATOM 770 C C . PHE A 1 93 ? 17.275 -0.010 -2.102 1.00 96.38 93 PHE A C 1
ATOM 772 O O . PHE A 1 93 ? 18.243 0.126 -2.849 1.00 96.38 93 PHE A O 1
ATOM 779 N N . LEU A 1 94 ? 16.179 0.744 -2.224 1.00 94.62 94 LEU A N 1
ATOM 780 C CA . LEU A 1 94 ? 16.008 1.720 -3.301 1.00 94.62 94 LEU A CA 1
ATOM 781 C C . LEU A 1 94 ? 17.022 2.865 -3.210 1.00 94.62 94 LEU A C 1
ATOM 783 O O . LEU A 1 94 ? 17.532 3.291 -4.244 1.00 94.62 94 LEU A O 1
ATOM 787 N N . GLU A 1 95 ? 17.346 3.350 -2.007 1.00 92.81 95 GLU A N 1
ATOM 788 C CA . GLU A 1 95 ? 18.398 4.357 -1.812 1.00 92.81 95 GLU A CA 1
ATOM 789 C C . GLU A 1 95 ? 19.770 3.834 -2.249 1.00 92.81 95 GLU A C 1
ATOM 791 O O . GLU A 1 95 ? 20.475 4.527 -2.981 1.00 92.81 95 GLU A O 1
ATOM 796 N N . LYS A 1 96 ? 20.122 2.589 -1.900 1.00 94.88 96 LYS A N 1
ATOM 797 C CA . LYS A 1 96 ? 21.361 1.957 -2.377 1.00 94.88 96 LYS A CA 1
ATOM 798 C C . LYS A 1 96 ? 21.385 1.870 -3.904 1.00 94.88 96 LYS A C 1
ATOM 800 O O . LYS A 1 96 ? 22.360 2.269 -4.534 1.00 94.88 96 LYS A O 1
ATOM 805 N N . MET A 1 97 ? 20.287 1.431 -4.519 1.00 95.25 97 MET A N 1
ATOM 806 C CA . MET A 1 97 ? 20.184 1.330 -5.978 1.00 95.25 97 MET A CA 1
ATOM 807 C C . MET A 1 97 ? 20.311 2.692 -6.680 1.00 95.25 97 MET A C 1
ATOM 809 O O . MET A 1 97 ? 20.755 2.753 -7.824 1.00 95.25 97 MET A O 1
ATOM 813 N N . LYS A 1 98 ? 20.017 3.823 -6.022 1.00 93.69 98 LYS A N 1
ATOM 814 C CA . LYS A 1 98 ? 20.292 5.155 -6.600 1.00 93.69 98 LYS A CA 1
ATOM 815 C C . LYS A 1 98 ? 21.780 5.437 -6.806 1.00 93.69 98 LYS A C 1
ATOM 817 O O . LYS A 1 98 ? 22.083 6.412 -7.490 1.00 93.69 98 LYS A O 1
ATOM 822 N N . LEU A 1 99 ? 22.698 4.617 -6.300 1.00 93.88 99 LEU A N 1
ATOM 823 C CA . LEU A 1 99 ? 24.142 4.743 -6.538 1.00 93.88 99 LEU A CA 1
ATOM 824 C C . LEU A 1 99 ? 24.644 3.812 -7.656 1.00 93.88 99 LEU A C 1
ATOM 826 O O . LEU A 1 99 ? 25.642 4.120 -8.294 1.00 93.88 99 LEU A O 1
ATOM 830 N N . GLU A 1 100 ? 23.886 2.769 -7.994 1.00 94.81 100 GLU A N 1
ATOM 831 C CA . GLU A 1 100 ? 24.283 1.731 -8.958 1.00 94.81 100 GLU A CA 1
ATOM 832 C C . GLU A 1 100 ? 23.939 2.071 -10.421 1.00 94.81 100 GLU A C 1
ATOM 834 O O . GLU A 1 100 ? 23.171 2.997 -10.701 1.00 94.81 100 GLU A O 1
ATOM 839 N N . ASN A 1 101 ? 24.473 1.314 -11.383 1.00 93.56 101 ASN A N 1
ATOM 840 C CA . ASN A 1 101 ? 24.100 1.409 -12.800 1.00 93.56 101 ASN A CA 1
ATOM 841 C C . ASN A 1 101 ? 24.264 0.055 -13.512 1.00 93.56 101 ASN A C 1
ATOM 843 O O . ASN A 1 101 ? 25.044 -0.776 -13.067 1.00 93.56 101 ASN A O 1
ATOM 847 N N . ASN A 1 102 ? 23.573 -0.143 -14.640 1.00 93.44 102 ASN A N 1
ATOM 848 C CA . ASN A 1 102 ? 23.665 -1.347 -15.485 1.00 93.44 102 ASN A CA 1
ATOM 849 C C . ASN A 1 102 ? 23.255 -2.679 -14.817 1.00 93.44 102 ASN A C 1
ATOM 851 O O . ASN A 1 102 ? 23.649 -3.736 -15.302 1.00 93.44 102 ASN A O 1
ATOM 855 N N . MET A 1 103 ? 22.431 -2.642 -13.765 1.00 96.50 103 MET A N 1
ATOM 856 C CA . MET A 1 103 ? 21.975 -3.833 -13.027 1.00 96.50 103 MET A CA 1
ATOM 857 C C . MET A 1 103 ? 20.536 -4.229 -13.383 1.00 96.50 103 MET A C 1
ATOM 859 O O . MET A 1 103 ? 19.710 -3.371 -13.711 1.00 96.50 103 MET A O 1
ATOM 863 N N . ALA A 1 104 ? 20.215 -5.512 -13.262 1.00 97.62 104 ALA A N 1
ATOM 864 C CA . ALA A 1 104 ? 18.864 -6.051 -13.269 1.00 97.62 104 ALA A CA 1
ATOM 865 C C . ALA A 1 104 ? 18.264 -6.042 -11.858 1.00 97.62 104 ALA A C 1
ATOM 867 O O . ALA A 1 104 ? 18.850 -6.568 -10.911 1.00 97.62 104 ALA A O 1
ATOM 868 N N . ILE A 1 105 ? 17.075 -5.456 -11.720 1.00 98.12 105 ILE A N 1
ATOM 869 C CA . ILE A 1 105 ? 16.341 -5.411 -10.453 1.00 98.12 105 ILE A CA 1
ATOM 870 C C . ILE A 1 105 ? 15.034 -6.185 -10.608 1.00 98.12 105 ILE A C 1
ATOM 872 O O . ILE A 1 105 ? 14.277 -5.937 -11.550 1.00 98.12 105 ILE A O 1
ATOM 876 N N . GLY A 1 106 ? 14.769 -7.078 -9.659 1.00 98.06 106 GLY A N 1
ATOM 877 C CA . GLY A 1 106 ? 13.481 -7.745 -9.481 1.00 98.06 106 GLY A CA 1
ATOM 878 C C . GLY A 1 106 ? 12.890 -7.485 -8.099 1.00 98.06 106 GLY A C 1
ATOM 879 O O . GLY A 1 106 ? 13.427 -6.696 -7.317 1.00 98.06 106 GLY A O 1
ATOM 880 N N . SER A 1 107 ? 11.779 -8.141 -7.784 1.00 97.38 107 SER A N 1
ATOM 881 C CA . SER A 1 107 ? 11.155 -8.108 -6.459 1.00 97.38 107 SER A CA 1
ATOM 882 C C . SER A 1 107 ? 10.958 -9.512 -5.911 1.00 97.38 107 SER A C 1
ATOM 884 O O . SER A 1 107 ? 10.760 -10.459 -6.664 1.00 97.38 107 SER A O 1
ATOM 886 N N . GLN A 1 108 ? 11.029 -9.638 -4.587 1.00 96.94 108 GLN A N 1
ATOM 887 C CA . GLN A 1 108 ? 10.773 -10.902 -3.903 1.00 96.94 108 GLN A CA 1
ATOM 888 C C . GLN A 1 108 ? 9.289 -11.288 -4.003 1.00 96.94 108 GLN A C 1
ATOM 890 O O . GLN A 1 108 ? 8.973 -12.438 -4.287 1.00 96.94 108 GLN A O 1
ATOM 895 N N . ASN A 1 109 ? 8.399 -10.303 -3.845 1.00 94.88 109 ASN A N 1
ATOM 896 C CA . ASN A 1 109 ? 6.962 -10.449 -4.058 1.00 94.88 109 ASN A CA 1
ATOM 897 C C . ASN A 1 109 ? 6.572 -9.912 -5.440 1.00 94.88 109 ASN A C 1
ATOM 899 O O . ASN A 1 109 ? 6.940 -8.785 -5.794 1.00 94.88 109 ASN A O 1
ATOM 903 N N . GLU A 1 110 ? 5.775 -10.660 -6.204 1.00 94.56 110 GLU A N 1
ATOM 904 C CA . GLU A 1 110 ? 5.284 -10.201 -7.511 1.00 94.56 110 GLU A CA 1
ATOM 905 C C . GLU A 1 110 ? 4.416 -8.935 -7.407 1.00 94.56 110 GLU A C 1
ATOM 907 O O . GLU A 1 110 ? 4.438 -8.075 -8.289 1.00 94.56 110 GLU A O 1
ATOM 912 N N . PHE A 1 111 ? 3.706 -8.746 -6.290 1.00 95.31 111 PHE A N 1
ATOM 913 C CA . PHE A 1 111 ? 2.878 -7.564 -6.075 1.00 95.31 111 PHE A CA 1
ATOM 914 C C . PHE A 1 111 ? 3.687 -6.283 -5.888 1.00 95.31 111 PHE A C 1
ATOM 916 O O . PHE A 1 111 ? 3.117 -5.202 -6.033 1.00 95.31 111 PHE A O 1
ATOM 923 N N . ASP A 1 112 ? 4.987 -6.381 -5.602 1.00 95.38 112 ASP A N 1
ATOM 924 C CA . ASP A 1 112 ? 5.895 -5.242 -5.462 1.00 95.38 112 ASP A CA 1
ATOM 925 C C . ASP A 1 112 ? 6.636 -4.901 -6.770 1.00 95.38 112 ASP A C 1
ATOM 927 O O . ASP A 1 112 ? 7.350 -3.895 -6.832 1.00 95.38 112 ASP A O 1
ATOM 931 N N . GLU A 1 113 ? 6.412 -5.643 -7.863 1.00 96.62 113 GLU A N 1
ATOM 932 C CA . GLU A 1 113 ? 7.021 -5.358 -9.172 1.00 96.62 113 GLU A CA 1
ATOM 933 C C . GLU A 1 113 ? 6.741 -3.918 -9.641 1.00 96.62 113 GLU A C 1
ATOM 935 O O . GLU A 1 113 ? 7.584 -3.279 -10.273 1.00 96.62 113 GLU A O 1
ATOM 940 N N . TYR A 1 114 ? 5.579 -3.346 -9.295 1.00 95.94 114 TYR A N 1
ATOM 941 C CA . TYR A 1 114 ? 5.244 -1.970 -9.682 1.00 95.94 114 TYR A CA 1
ATOM 942 C C . TYR A 1 114 ? 6.178 -0.939 -9.032 1.00 95.94 114 TYR A C 1
ATOM 944 O O . TYR A 1 114 ? 6.363 0.147 -9.592 1.00 95.94 114 TYR A O 1
ATOM 952 N N . ILE A 1 115 ? 6.748 -1.248 -7.861 1.00 95.50 115 ILE A N 1
ATOM 953 C CA . ILE A 1 115 ? 7.729 -0.404 -7.171 1.00 95.50 115 ILE A CA 1
ATOM 954 C C . ILE A 1 115 ? 9.022 -0.408 -7.980 1.00 95.50 115 ILE A C 1
ATOM 956 O O . ILE A 1 115 ? 9.527 0.662 -8.324 1.00 95.50 115 ILE A O 1
ATOM 960 N N . VAL A 1 116 ? 9.497 -1.600 -8.350 1.00 97.06 116 VAL A N 1
ATOM 961 C CA . VAL A 1 116 ? 10.701 -1.795 -9.166 1.00 97.06 116 VAL A CA 1
ATOM 962 C C . VAL A 1 116 ? 10.553 -1.108 -10.523 1.00 97.06 116 VAL A C 1
ATOM 964 O O . VAL A 1 116 ? 11.395 -0.294 -10.901 1.00 97.06 116 VAL A O 1
ATOM 967 N N . ILE A 1 117 ? 9.441 -1.338 -11.226 1.00 97.12 117 ILE A N 1
ATOM 968 C CA . ILE A 1 117 ? 9.169 -0.719 -12.529 1.00 97.12 117 ILE A CA 1
ATOM 969 C C . ILE A 1 117 ? 9.158 0.812 -12.417 1.00 97.12 117 ILE A C 1
ATOM 971 O O . ILE A 1 117 ? 9.797 1.498 -13.217 1.00 97.12 117 ILE A O 1
ATOM 975 N N . ASN A 1 118 ? 8.465 1.380 -11.421 1.00 94.31 118 ASN A N 1
ATOM 976 C CA . ASN A 1 118 ? 8.460 2.833 -11.226 1.00 94.31 118 ASN A CA 1
ATOM 977 C C . ASN A 1 118 ? 9.849 3.378 -10.877 1.00 94.31 118 ASN A C 1
ATOM 979 O O . ASN A 1 118 ? 10.193 4.465 -11.344 1.00 94.31 118 ASN A O 1
ATOM 983 N N . PHE A 1 119 ? 10.636 2.654 -10.079 1.00 95.00 119 PHE A N 1
ATOM 984 C CA . PHE A 1 119 ? 12.008 3.034 -9.762 1.00 95.00 119 PHE A CA 1
ATOM 985 C C . PHE A 1 119 ? 12.862 3.095 -11.031 1.00 95.00 119 PHE A C 1
ATOM 987 O O . PHE A 1 119 ? 13.428 4.147 -11.328 1.00 95.00 119 PHE A O 1
ATOM 994 N N . ILE A 1 120 ? 12.879 2.028 -11.833 1.00 96.06 120 ILE A N 1
ATOM 995 C CA . ILE A 1 120 ? 13.652 1.957 -13.081 1.00 96.06 120 ILE A CA 1
ATOM 996 C C . ILE A 1 120 ? 13.242 3.081 -14.046 1.00 96.06 120 ILE A C 1
ATOM 998 O O . ILE A 1 120 ? 14.093 3.821 -14.543 1.00 96.06 120 ILE A O 1
ATOM 1002 N N . LEU A 1 121 ? 11.936 3.276 -14.262 1.00 94.25 121 LEU A N 1
ATOM 1003 C CA . LEU A 1 121 ? 11.413 4.354 -15.113 1.00 94.25 121 LEU A CA 1
ATOM 1004 C C . LEU A 1 121 ? 11.809 5.747 -14.601 1.00 94.25 121 LEU A C 1
ATOM 1006 O O . LEU A 1 121 ? 12.083 6.654 -15.393 1.00 94.25 121 LEU A O 1
ATOM 1010 N N . ALA A 1 122 ? 11.846 5.940 -13.281 1.00 91.31 122 ALA A N 1
ATOM 1011 C CA . ALA A 1 122 ? 12.300 7.187 -12.681 1.00 91.31 122 ALA A CA 1
ATOM 1012 C C . ALA A 1 122 ? 13.812 7.388 -12.840 1.00 91.31 122 ALA A C 1
ATOM 1014 O O . ALA A 1 122 ? 14.239 8.523 -13.035 1.00 91.31 122 ALA A O 1
ATOM 1015 N N . MET A 1 123 ? 14.611 6.321 -12.792 1.00 93.19 123 MET A N 1
ATOM 1016 C CA . MET A 1 123 ? 16.068 6.372 -12.934 1.00 93.19 123 MET A CA 1
ATOM 1017 C C . MET A 1 123 ? 16.531 6.738 -14.352 1.00 93.19 123 MET A C 1
ATOM 1019 O O . MET A 1 123 ? 17.616 7.299 -14.507 1.00 93.19 123 MET A O 1
ATOM 1023 N N . LYS A 1 124 ? 15.680 6.565 -15.374 1.00 91.19 124 LYS A N 1
ATOM 1024 C CA . LYS A 1 124 ? 15.955 7.054 -16.738 1.00 91.19 124 LYS A CA 1
ATOM 1025 C C . LYS A 1 124 ? 16.216 8.561 -16.804 1.00 91.19 124 LYS A C 1
ATOM 1027 O O . LYS A 1 124 ? 17.043 8.987 -17.599 1.00 91.19 124 LYS A O 1
ATOM 1032 N N . LYS A 1 125 ? 15.604 9.367 -15.924 1.00 89.38 125 LYS A N 1
ATOM 1033 C CA . LYS A 1 125 ? 15.860 10.823 -15.860 1.00 89.38 125 LYS A CA 1
ATOM 1034 C C . LYS A 1 125 ? 17.289 11.176 -15.416 1.00 89.38 125 LYS A C 1
ATOM 1036 O O . LYS A 1 125 ? 17.702 12.320 -15.545 1.00 89.38 125 LYS A O 1
ATOM 1041 N N . TYR A 1 126 ? 18.002 10.206 -14.844 1.00 90.94 126 TYR A N 1
ATOM 1042 C CA . TYR A 1 126 ? 19.391 10.317 -14.406 1.00 90.94 126 TYR A CA 1
ATOM 1043 C C . TYR A 1 126 ? 20.345 9.533 -15.324 1.00 90.94 126 TYR A C 1
ATOM 1045 O O . TYR A 1 126 ? 21.455 9.222 -14.908 1.00 90.94 126 TYR A O 1
ATOM 1053 N N . ASN A 1 127 ? 19.915 9.173 -16.542 1.00 91.50 127 ASN A N 1
ATOM 1054 C CA . ASN A 1 127 ? 20.693 8.383 -17.508 1.00 91.50 127 ASN A CA 1
ATOM 1055 C C . ASN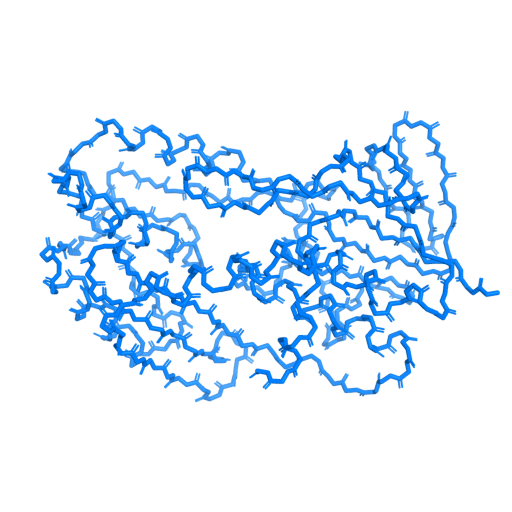 A 1 127 ? 21.194 7.034 -16.963 1.00 91.50 127 ASN A C 1
ATOM 1057 O O . ASN A 1 127 ? 22.228 6.522 -17.390 1.00 91.50 127 ASN A O 1
ATOM 1061 N N . LYS A 1 128 ? 20.459 6.444 -16.013 1.00 94.50 128 LYS A N 1
ATOM 1062 C CA . LYS A 1 128 ? 20.767 5.111 -15.497 1.00 94.50 128 LYS A CA 1
ATOM 1063 C C . LYS A 1 128 ? 20.093 4.028 -16.332 1.00 94.50 128 LYS A C 1
ATOM 1065 O O . LYS A 1 128 ? 18.926 4.144 -16.714 1.00 94.50 128 LYS A O 1
ATOM 1070 N N . ASN A 1 129 ? 20.825 2.946 -16.547 1.00 94.56 129 ASN A N 1
ATOM 1071 C CA . ASN A 1 129 ? 20.485 1.836 -17.426 1.00 94.56 129 ASN A CA 1
ATOM 1072 C C . ASN A 1 129 ? 20.164 0.572 -16.625 1.00 94.56 129 ASN A C 1
ATOM 1074 O O . ASN A 1 129 ? 20.814 -0.456 -16.768 1.00 94.56 129 ASN A O 1
ATOM 1078 N N . PHE A 1 130 ? 19.153 0.643 -15.764 1.00 97.19 130 PHE A N 1
ATOM 1079 C CA . PHE A 1 130 ? 18.647 -0.560 -15.105 1.00 97.19 130 PHE A CA 1
ATOM 1080 C C . PHE A 1 130 ? 17.860 -1.446 -16.075 1.00 97.19 130 PHE A C 1
ATOM 1082 O O . PHE A 1 130 ? 17.168 -0.948 -16.970 1.00 97.19 130 PHE A O 1
ATOM 1089 N N . LYS A 1 131 ? 17.937 -2.755 -15.843 1.00 98.19 131 LYS A N 1
ATOM 1090 C CA . LYS A 1 131 ? 17.102 -3.789 -16.457 1.00 98.19 131 LYS A CA 1
ATOM 1091 C C . LYS A 1 131 ? 16.048 -4.240 -15.446 1.00 98.19 131 LYS A C 1
ATOM 1093 O O . LYS A 1 131 ? 16.235 -4.097 -14.237 1.00 98.19 131 LYS A O 1
ATOM 1098 N N . PHE A 1 132 ? 14.939 -4.765 -15.940 1.00 98.38 132 PHE A N 1
ATOM 1099 C CA . PHE A 1 132 ? 13.869 -5.303 -15.107 1.00 98.38 132 PHE A CA 1
ATOM 1100 C C . PHE A 1 132 ? 13.907 -6.831 -15.139 1.00 98.38 132 PHE A C 1
ATOM 1102 O O . PHE A 1 132 ? 14.033 -7.404 -16.213 1.00 98.38 132 PHE A O 1
ATOM 1109 N N . SER A 1 133 ? 13.757 -7.482 -13.992 1.00 98.12 133 SER A N 1
ATOM 1110 C CA . SER A 1 133 ? 13.541 -8.927 -13.911 1.00 98.12 133 SER A CA 1
ATOM 1111 C C . SER A 1 133 ? 12.221 -9.198 -13.197 1.00 98.12 133 SER A C 1
ATOM 1113 O O . SER A 1 133 ? 11.992 -8.697 -12.096 1.00 98.12 133 SER A O 1
ATOM 1115 N N . GLY A 1 134 ? 11.328 -9.930 -13.861 1.00 96.44 134 GLY A N 1
ATOM 1116 C CA . GLY A 1 134 ? 9.978 -10.212 -13.379 1.00 96.44 134 GLY A CA 1
ATOM 1117 C C . GLY A 1 134 ? 8.977 -10.399 -14.517 1.00 96.44 134 GLY A C 1
ATOM 1118 O O . GLY A 1 134 ? 9.318 -10.337 -15.700 1.00 96.44 134 GLY A O 1
ATOM 1119 N N . ASN A 1 135 ? 7.711 -10.576 -14.153 1.00 96.25 135 ASN A N 1
ATOM 1120 C CA . ASN A 1 135 ? 6.628 -10.939 -15.065 1.00 96.25 135 ASN A CA 1
ATOM 1121 C C . ASN A 1 135 ? 5.782 -9.744 -15.524 1.00 96.25 135 ASN A C 1
ATOM 1123 O O . ASN A 1 135 ? 4.668 -9.923 -16.017 1.00 96.25 135 ASN A O 1
ATOM 1127 N N . ALA A 1 136 ? 6.298 -8.522 -15.380 1.00 96.75 136 ALA A N 1
ATOM 1128 C CA . ALA A 1 136 ? 5.703 -7.290 -15.896 1.00 96.75 136 ALA A CA 1
ATOM 1129 C C . ALA A 1 136 ? 4.237 -7.088 -15.454 1.00 96.75 136 ALA A C 1
ATOM 1131 O O . ALA A 1 136 ? 3.379 -6.714 -16.252 1.00 96.75 136 ALA A O 1
ATOM 1132 N N . LEU A 1 137 ? 3.955 -7.317 -14.171 1.00 97.38 137 LEU A N 1
ATOM 1133 C CA . LEU A 1 137 ? 2.632 -7.254 -13.545 1.00 97.38 137 LEU A CA 1
ATOM 1134 C C . LEU A 1 137 ? 1.617 -8.247 -14.126 1.00 97.38 137 LEU A C 1
ATOM 1136 O O . LEU A 1 137 ? 0.426 -7.941 -14.198 1.00 97.38 137 LEU A O 1
ATOM 1140 N N . SER A 1 138 ? 2.063 -9.436 -14.539 1.00 97.38 138 SER A N 1
ATOM 1141 C CA . SER A 1 138 ? 1.174 -10.458 -15.114 1.00 97.38 138 SER A CA 1
ATOM 1142 C C . SER A 1 138 ? 0.023 -10.884 -14.200 1.00 97.38 138 SER A C 1
ATOM 1144 O O . SER A 1 138 ? -1.045 -11.219 -14.711 1.00 97.38 138 SER A O 1
ATOM 1146 N N . PHE A 1 139 ? 0.180 -10.770 -12.876 1.00 96.94 139 PHE A N 1
ATOM 1147 C CA . PHE A 1 139 ? -0.887 -11.008 -11.898 1.00 96.94 139 PHE A CA 1
ATOM 1148 C C . PHE A 1 139 ? -2.101 -10.070 -12.078 1.00 96.94 139 PHE A C 1
ATOM 1150 O O . PHE A 1 139 ? -3.191 -10.348 -11.583 1.00 96.94 139 PHE A O 1
ATOM 1157 N N . LEU A 1 140 ? -1.944 -8.956 -12.806 1.00 97.69 140 LEU A N 1
ATOM 1158 C CA . LEU A 1 140 ? -3.036 -8.046 -13.167 1.00 97.69 140 LEU A CA 1
ATOM 1159 C C . LEU A 1 140 ? -3.765 -8.450 -14.456 1.00 97.69 140 LEU A C 1
ATOM 1161 O O . LEU A 1 140 ? -4.780 -7.827 -14.772 1.00 97.69 140 LEU A O 1
ATOM 1165 N N . GLY A 1 141 ? -3.258 -9.449 -15.181 1.00 97.69 141 GLY A N 1
ATOM 1166 C CA . GLY A 1 141 ? -3.780 -9.951 -16.449 1.00 97.69 141 GLY A CA 1
ATOM 1167 C C . GLY A 1 141 ? -2.811 -9.789 -17.633 1.00 97.69 141 GLY A C 1
ATOM 1168 O O . GLY A 1 141 ? -1.853 -9.006 -17.610 1.00 97.69 141 GLY A O 1
ATOM 1169 N N . LYS A 1 142 ? -3.077 -10.548 -18.706 1.00 97.62 142 LYS A N 1
ATOM 1170 C CA . LYS A 1 142 ? -2.241 -10.618 -19.917 1.00 97.62 142 LYS A CA 1
ATOM 1171 C C . LYS A 1 142 ? -2.180 -9.298 -20.696 1.00 97.62 142 LYS A C 1
ATOM 1173 O O . LYS A 1 142 ? -1.104 -8.876 -21.106 1.00 97.62 142 LYS A O 1
ATOM 1178 N N . LYS A 1 143 ? -3.314 -8.633 -20.904 1.00 97.56 143 LYS A N 1
ATOM 1179 C CA . LYS A 1 143 ? -3.390 -7.330 -21.578 1.00 97.56 143 LYS A CA 1
ATOM 1180 C C . LYS A 1 143 ? -2.590 -6.273 -20.819 1.00 97.56 143 LYS A C 1
ATOM 1182 O O . LYS A 1 143 ? -1.922 -5.458 -21.452 1.00 97.56 143 LYS A O 1
ATOM 1187 N N . ILE A 1 144 ? -2.626 -6.275 -19.485 1.00 98.12 144 ILE A N 1
ATOM 1188 C CA . ILE A 1 144 ? -1.795 -5.367 -18.682 1.00 98.12 144 ILE A CA 1
ATOM 1189 C C . ILE A 1 144 ? -0.318 -5.720 -18.824 1.00 98.12 144 ILE A C 1
ATOM 1191 O O . ILE A 1 144 ? 0.462 -4.812 -19.106 1.00 98.12 144 ILE A O 1
ATOM 1195 N N . ARG A 1 145 ? 0.052 -7.001 -18.718 1.00 98.25 145 ARG A N 1
ATOM 1196 C CA . ARG A 1 145 ? 1.429 -7.469 -18.941 1.00 98.25 145 ARG A CA 1
ATOM 1197 C C . ARG A 1 145 ? 2.000 -6.963 -20.261 1.00 98.25 145 ARG A C 1
ATOM 1199 O O . ARG A 1 145 ? 3.053 -6.332 -20.288 1.00 98.25 145 ARG A O 1
ATOM 1206 N N . ASP A 1 146 ? 1.277 -7.184 -21.353 1.00 98.06 146 ASP A N 1
ATOM 1207 C CA . ASP A 1 146 ? 1.718 -6.802 -22.695 1.00 98.06 146 ASP A CA 1
ATOM 1208 C C . ASP A 1 146 ? 1.835 -5.262 -22.826 1.00 98.06 146 ASP A C 1
ATOM 1210 O O . ASP A 1 146 ? 2.755 -4.737 -23.467 1.00 98.06 146 ASP A O 1
ATOM 1214 N N . GLY A 1 147 ? 0.961 -4.514 -22.140 1.00 97.44 147 GLY A N 1
ATOM 1215 C CA . GLY A 1 147 ? 1.052 -3.057 -22.006 1.00 97.44 147 GLY A CA 1
ATOM 1216 C C . GLY A 1 147 ? 2.274 -2.584 -21.206 1.00 97.44 147 GLY A C 1
ATOM 1217 O O . GLY A 1 147 ? 2.931 -1.619 -21.608 1.00 97.44 147 GLY A O 1
ATOM 1218 N N . VAL A 1 148 ? 2.624 -3.267 -20.108 1.00 97.81 148 VAL A N 1
ATOM 1219 C CA . VAL A 1 148 ? 3.833 -2.980 -19.314 1.00 97.81 148 VAL A CA 1
ATOM 1220 C C . VAL A 1 148 ? 5.084 -3.247 -20.146 1.00 97.81 148 VAL A C 1
ATOM 1222 O O . VAL A 1 148 ? 5.953 -2.382 -20.199 1.00 97.81 148 VAL A O 1
ATOM 1225 N N . ILE A 1 149 ? 5.160 -4.384 -20.844 1.00 97.94 149 ILE A N 1
ATOM 1226 C CA . ILE A 1 149 ? 6.285 -4.713 -21.735 1.00 97.94 149 ILE A CA 1
ATOM 1227 C C . ILE A 1 149 ? 6.460 -3.618 -22.793 1.00 97.94 149 ILE A C 1
ATOM 1229 O O . ILE A 1 149 ? 7.562 -3.111 -22.993 1.00 97.94 149 ILE A O 1
ATOM 1233 N N . SER A 1 150 ? 5.361 -3.178 -23.412 1.00 96.81 150 SER A N 1
ATOM 1234 C CA . SER A 1 150 ? 5.384 -2.086 -24.392 1.00 96.81 150 SER A CA 1
ATOM 1235 C C . SER A 1 150 ? 5.911 -0.773 -23.794 1.00 96.81 150 SER A C 1
ATOM 1237 O O . SER A 1 150 ? 6.693 -0.070 -24.436 1.00 96.81 150 SER A O 1
ATOM 1239 N N . LEU A 1 151 ? 5.527 -0.445 -22.553 1.00 96.38 151 LEU A N 1
ATOM 1240 C CA . LEU A 1 151 ? 6.050 0.721 -21.834 1.00 96.38 151 LEU A CA 1
ATOM 1241 C C . LEU A 1 151 ? 7.554 0.591 -21.550 1.00 96.38 151 LEU A C 1
ATOM 1243 O O . LEU A 1 151 ? 8.289 1.555 -21.747 1.00 96.38 151 LEU A O 1
ATOM 1247 N N . LEU A 1 152 ? 8.016 -0.571 -21.085 1.00 96.62 152 LEU A N 1
ATOM 1248 C CA . LEU A 1 152 ? 9.432 -0.814 -20.792 1.00 96.62 152 LEU A CA 1
ATOM 1249 C C . LEU A 1 152 ? 10.287 -0.714 -22.065 1.00 96.62 152 LEU A C 1
ATOM 1251 O O . LEU A 1 152 ? 11.305 -0.017 -22.064 1.00 96.62 152 LEU A O 1
ATOM 1255 N N . ASN A 1 153 ? 9.818 -1.300 -23.169 1.00 95.75 153 ASN A N 1
ATOM 1256 C CA . ASN A 1 153 ? 10.465 -1.215 -24.479 1.00 95.75 153 ASN A CA 1
ATOM 1257 C C . ASN A 1 153 ? 10.559 0.230 -24.981 1.00 95.75 153 ASN A C 1
ATOM 1259 O O . ASN A 1 153 ? 11.614 0.641 -25.453 1.00 95.75 153 ASN A O 1
ATOM 1263 N N . HIS A 1 154 ? 9.504 1.036 -24.811 1.00 94.25 154 HIS A N 1
ATOM 1264 C CA . HIS A 1 154 ? 9.529 2.461 -25.167 1.00 94.25 154 HIS A CA 1
ATOM 1265 C C . HIS A 1 154 ? 10.658 3.236 -24.463 1.00 94.25 154 HIS A C 1
ATOM 1267 O O . HIS A 1 154 ? 11.197 4.191 -25.016 1.00 94.25 154 HIS A O 1
ATOM 1273 N N . TYR A 1 155 ? 11.037 2.818 -23.253 1.00 94.62 155 TYR A N 1
ATOM 1274 C CA . TYR A 1 155 ? 12.124 3.416 -22.476 1.00 94.62 155 TYR A CA 1
ATOM 1275 C C . TYR A 1 155 ? 13.479 2.711 -22.647 1.00 94.62 155 TYR A C 1
ATOM 1277 O O . TYR A 1 155 ? 14.426 3.031 -21.916 1.00 94.62 155 TYR A O 1
ATOM 1285 N N . ASN A 1 156 ? 13.597 1.766 -23.587 1.00 95.44 156 ASN A N 1
ATOM 1286 C CA . ASN A 1 156 ? 14.772 0.910 -23.761 1.00 95.44 156 ASN A CA 1
ATOM 1287 C C . ASN A 1 156 ? 15.181 0.246 -22.432 1.00 95.44 156 ASN A C 1
ATOM 1289 O O . ASN A 1 156 ? 16.320 0.376 -21.973 1.00 95.44 156 ASN A O 1
ATOM 1293 N N . ILE A 1 157 ? 14.216 -0.362 -21.737 1.00 96.94 157 ILE A N 1
ATOM 1294 C CA . ILE A 1 157 ? 14.450 -1.162 -20.530 1.00 96.94 157 ILE A CA 1
ATOM 1295 C C . ILE A 1 157 ? 14.353 -2.628 -20.931 1.00 96.94 157 ILE A C 1
ATOM 1297 O O . ILE A 1 157 ? 13.283 -3.102 -21.300 1.00 96.94 157 ILE A O 1
ATOM 1301 N N . THR A 1 158 ? 15.473 -3.337 -20.851 1.00 97.06 158 THR A N 1
ATOM 1302 C CA . THR A 1 158 ? 15.527 -4.775 -21.123 1.00 97.06 158 THR A CA 1
ATOM 1303 C C . THR A 1 158 ? 14.873 -5.553 -19.986 1.00 97.06 158 THR A C 1
ATOM 1305 O O . THR A 1 158 ? 15.097 -5.234 -18.816 1.00 97.06 158 THR A O 1
ATOM 1308 N N . ILE A 1 159 ? 14.100 -6.580 -20.338 1.00 97.44 159 ILE A N 1
ATOM 1309 C CA . ILE A 1 159 ? 13.589 -7.574 -19.392 1.00 97.44 159 ILE A CA 1
ATOM 1310 C C . ILE A 1 159 ? 14.560 -8.758 -19.371 1.00 97.44 159 ILE A C 1
ATOM 1312 O O . ILE A 1 159 ? 14.974 -9.221 -20.433 1.00 97.44 159 ILE A O 1
ATOM 1316 N N . THR A 1 160 ? 14.944 -9.223 -18.185 1.00 96.88 160 THR A N 1
ATOM 1317 C CA . THR A 1 160 ? 15.864 -10.351 -17.985 1.00 96.88 160 THR A CA 1
ATOM 1318 C C . THR A 1 160 ? 15.233 -11.425 -17.109 1.00 96.88 160 THR A C 1
ATOM 1320 O O . THR A 1 160 ? 14.374 -11.138 -16.277 1.00 96.88 160 THR A O 1
ATOM 1323 N N . GLU A 1 161 ? 15.678 -12.669 -17.277 1.00 92.69 161 GLU A N 1
ATOM 1324 C CA . GLU A 1 161 ? 15.180 -13.800 -16.484 1.00 92.69 161 GLU A CA 1
ATOM 1325 C C . GLU A 1 161 ? 15.618 -13.696 -15.021 1.00 92.69 161 GLU A C 1
ATOM 1327 O O . GLU A 1 161 ? 14.793 -13.840 -14.123 1.00 92.69 161 GLU A O 1
ATOM 1332 N N . SER A 1 162 ? 16.886 -13.348 -14.785 1.00 95.31 162 SER A N 1
ATOM 1333 C CA . SER A 1 162 ? 17.460 -13.271 -13.439 1.00 95.31 162 SER A CA 1
ATOM 1334 C C . SER A 1 162 ? 17.737 -11.826 -13.005 1.00 95.31 162 SER A C 1
ATOM 1336 O O . SER A 1 162 ? 18.210 -11.026 -13.826 1.00 95.31 162 SER A O 1
ATOM 1338 N N . PRO A 1 163 ? 17.468 -11.481 -11.732 1.00 97.31 163 PRO A N 1
ATOM 1339 C CA . PRO A 1 163 ? 17.869 -10.212 -11.139 1.00 97.31 163 PRO A CA 1
ATOM 1340 C C . PRO A 1 163 ? 19.295 -10.282 -10.570 1.00 97.31 163 PRO A C 1
ATOM 1342 O O . PRO A 1 163 ? 19.684 -11.294 -9.992 1.00 97.31 163 PRO A O 1
ATOM 1345 N N . ASP A 1 164 ? 20.034 -9.173 -10.637 1.00 97.81 164 ASP A N 1
ATOM 1346 C CA . ASP A 1 164 ? 21.257 -8.978 -9.841 1.00 97.81 164 ASP A CA 1
ATOM 1347 C C . ASP A 1 164 ? 20.895 -8.621 -8.390 1.00 97.81 164 ASP A C 1
ATOM 1349 O O . ASP A 1 164 ? 21.571 -9.008 -7.436 1.00 97.81 164 ASP A O 1
ATOM 1353 N N . TYR A 1 165 ? 19.793 -7.883 -8.221 1.00 97.94 165 TYR A N 1
ATOM 1354 C CA . TYR A 1 165 ? 19.287 -7.438 -6.928 1.00 97.94 165 TYR A CA 1
ATOM 1355 C C . TYR A 1 165 ? 17.777 -7.631 -6.810 1.00 97.94 165 TYR A C 1
ATOM 1357 O O . TYR A 1 165 ? 17.013 -7.338 -7.732 1.00 97.94 165 TYR A O 1
ATOM 1365 N N . ILE A 1 166 ? 17.340 -8.064 -5.630 1.00 98.00 166 ILE A N 1
ATOM 1366 C CA . ILE A 1 166 ? 15.939 -8.361 -5.331 1.00 98.00 166 ILE A CA 1
ATOM 1367 C C . ILE A 1 166 ? 15.429 -7.365 -4.289 1.00 98.00 166 ILE A C 1
ATOM 1369 O O . ILE A 1 166 ? 15.969 -7.286 -3.184 1.00 98.00 166 ILE A O 1
ATOM 1373 N N . LEU A 1 167 ? 14.382 -6.611 -4.638 1.00 97.81 167 LEU A N 1
ATOM 1374 C CA . LEU A 1 167 ? 13.660 -5.758 -3.698 1.00 97.81 167 LEU A CA 1
ATOM 1375 C C . LEU A 1 167 ? 13.009 -6.653 -2.625 1.00 97.81 167 LEU A C 1
ATOM 1377 O O . LEU A 1 167 ? 12.184 -7.498 -2.986 1.00 97.81 167 LEU A O 1
ATOM 1381 N N . PRO A 1 168 ? 13.344 -6.479 -1.333 1.00 97.19 168 PRO A N 1
ATOM 1382 C CA . PRO A 1 168 ? 12.788 -7.301 -0.265 1.00 97.19 168 PRO A CA 1
ATOM 1383 C C . PRO A 1 168 ? 11.300 -7.015 -0.056 1.00 97.19 168 PRO A C 1
ATOM 1385 O O . PRO A 1 168 ? 10.814 -5.929 -0.376 1.00 97.19 168 PRO A O 1
ATOM 1388 N N . GLU A 1 169 ? 10.579 -7.958 0.539 1.00 94.75 169 GLU A N 1
ATOM 1389 C CA . GLU A 1 169 ? 9.186 -7.734 0.942 1.00 94.75 169 GLU A CA 1
ATOM 1390 C C . GLU A 1 169 ? 9.081 -6.783 2.138 1.00 94.75 169 GLU A C 1
ATOM 1392 O O . GLU A 1 169 ? 10.006 -6.648 2.950 1.00 94.75 169 GLU A O 1
ATOM 1397 N N . CYS A 1 170 ? 7.926 -6.131 2.269 1.00 94.44 170 CYS A N 1
ATOM 1398 C CA . CYS A 1 170 ? 7.594 -5.434 3.502 1.00 94.44 170 CYS A CA 1
ATOM 1399 C C . CYS A 1 170 ? 7.126 -6.416 4.579 1.00 94.44 170 CYS A C 1
ATOM 1401 O O . CYS A 1 170 ? 6.574 -7.471 4.272 1.00 94.44 170 CYS A O 1
ATOM 1403 N N . LYS A 1 171 ? 7.331 -6.065 5.850 1.00 95.00 171 LYS A N 1
ATOM 1404 C CA . LYS A 1 171 ? 7.034 -6.959 6.979 1.00 95.00 171 LYS A CA 1
ATOM 1405 C C . LYS A 1 171 ? 5.819 -6.491 7.784 1.00 95.00 171 LYS A C 1
ATOM 1407 O O . LYS A 1 171 ? 5.601 -5.284 7.887 1.00 95.00 171 LYS A O 1
ATOM 1412 N N . PRO A 1 172 ? 5.028 -7.396 8.374 1.00 93.50 172 PRO A N 1
ATOM 1413 C CA . PRO A 1 172 ? 4.037 -7.030 9.384 1.00 93.50 172 PRO A CA 1
ATOM 1414 C C . PRO A 1 172 ? 4.664 -6.212 10.530 1.00 93.50 172 PRO A C 1
ATOM 1416 O O . PRO A 1 172 ? 5.818 -6.430 10.891 1.00 93.50 172 PRO A O 1
ATOM 1419 N N . VAL A 1 173 ? 3.923 -5.238 11.074 1.00 91.31 173 VAL A N 1
ATOM 1420 C CA . VAL A 1 173 ? 4.425 -4.331 12.134 1.00 91.31 173 VAL A CA 1
ATOM 1421 C C . VAL A 1 173 ? 4.042 -4.795 13.538 1.00 91.31 173 VAL A C 1
ATOM 1423 O O . VAL A 1 173 ? 4.840 -4.670 14.461 1.00 91.31 173 VAL A O 1
ATOM 1426 N N . LEU A 1 174 ? 2.801 -5.252 13.705 1.00 91.56 174 LEU A N 1
ATOM 1427 C CA . LEU A 1 174 ? 2.204 -5.523 15.017 1.00 91.56 174 LEU A CA 1
ATOM 1428 C C . LEU A 1 174 ? 2.077 -7.021 15.311 1.00 91.56 174 LEU A C 1
ATOM 1430 O O . LEU A 1 174 ? 2.249 -7.440 16.447 1.00 91.56 174 LEU A O 1
ATOM 1434 N N . PHE A 1 175 ? 1.794 -7.818 14.286 1.00 91.81 175 PHE A N 1
ATOM 1435 C CA . PHE A 1 175 ? 1.631 -9.266 14.385 1.00 91.81 175 PHE A CA 1
ATOM 1436 C C . PHE A 1 175 ? 2.798 -9.965 13.692 1.00 91.81 175 PHE A C 1
ATOM 1438 O O . PHE A 1 175 ? 3.501 -9.339 12.901 1.00 91.81 175 PHE A O 1
ATOM 1445 N N . ASN A 1 176 ? 2.982 -11.259 13.955 1.00 91.56 176 ASN A N 1
ATOM 1446 C CA . ASN A 1 176 ? 4.010 -12.052 13.272 1.00 91.56 176 ASN A CA 1
ATOM 1447 C C . ASN A 1 176 ? 3.725 -12.201 11.770 1.00 91.56 176 ASN A C 1
ATOM 1449 O O . ASN A 1 176 ? 4.655 -12.205 10.969 1.00 91.56 176 ASN A O 1
ATOM 1453 N N . ASP A 1 177 ? 2.444 -12.242 11.398 1.00 94.69 177 ASP A N 1
ATOM 1454 C CA . ASP A 1 177 ? 1.974 -12.415 10.027 1.00 94.69 177 ASP A CA 1
ATOM 1455 C C . ASP A 1 177 ? 0.993 -11.309 9.622 1.00 94.69 177 ASP A C 1
ATOM 1457 O O . ASP A 1 177 ? 0.437 -10.584 10.452 1.00 94.69 177 ASP A O 1
ATOM 1461 N N . PHE A 1 178 ? 0.762 -11.175 8.315 1.00 96.56 178 PHE A N 1
ATOM 1462 C CA . PHE A 1 178 ? -0.318 -10.334 7.808 1.00 96.56 178 PHE A CA 1
ATOM 1463 C C . PHE A 1 178 ? -1.680 -10.931 8.179 1.00 96.56 178 PHE A C 1
ATOM 1465 O O . PHE A 1 178 ? -1.895 -12.136 8.078 1.00 96.56 178 PHE A O 1
ATOM 1472 N N . LEU A 1 179 ? -2.625 -10.076 8.569 1.00 96.75 179 LEU A N 1
ATOM 1473 C CA . LEU A 1 179 ? -3.935 -10.517 9.045 1.00 96.75 179 LEU A CA 1
ATOM 1474 C C . LEU A 1 179 ? -4.823 -11.004 7.891 1.00 96.75 179 LEU A C 1
ATOM 1476 O O . LEU A 1 179 ? -4.941 -10.331 6.866 1.00 96.75 179 LEU A O 1
ATOM 1480 N N . ASN A 1 180 ? -5.497 -12.137 8.079 1.00 96.50 180 ASN A N 1
ATOM 1481 C CA . ASN A 1 180 ? -6.540 -12.609 7.168 1.00 96.50 180 ASN A CA 1
ATOM 1482 C C . ASN A 1 180 ? -7.888 -12.000 7.563 1.00 96.50 180 ASN A C 1
ATOM 1484 O O . ASN A 1 180 ? -8.189 -11.889 8.748 1.00 96.50 180 ASN A O 1
ATOM 1488 N N . THR A 1 181 ? -8.706 -11.631 6.581 1.00 95.75 181 THR A N 1
ATOM 1489 C CA . THR A 1 181 ? -9.990 -10.949 6.798 1.00 95.75 181 THR A CA 1
ATOM 1490 C C . THR A 1 181 ? -11.107 -11.546 5.952 1.00 95.75 181 THR A C 1
ATOM 1492 O O . THR A 1 181 ? -10.841 -12.083 4.877 1.00 95.75 181 THR A O 1
ATOM 1495 N N . ASP A 1 182 ? -12.359 -11.366 6.377 1.00 94.25 182 ASP A N 1
ATOM 1496 C CA . ASP A 1 182 ? -13.533 -11.647 5.542 1.00 94.25 182 ASP A CA 1
ATOM 1497 C C . ASP A 1 182 ? -13.739 -10.594 4.424 1.00 94.25 182 ASP A C 1
ATOM 1499 O O . ASP A 1 182 ? -12.995 -9.618 4.289 1.00 94.25 182 ASP A O 1
ATOM 1503 N N . ASN A 1 183 ? -14.797 -10.755 3.621 1.00 90.44 183 ASN A N 1
ATOM 1504 C CA . ASN A 1 183 ? -15.166 -9.827 2.538 1.00 90.44 183 ASN A CA 1
ATOM 1505 C C . ASN A 1 183 ? -15.628 -8.429 3.009 1.00 90.44 183 ASN A C 1
ATOM 1507 O O . ASN A 1 183 ? -15.917 -7.554 2.187 1.00 90.44 183 ASN A O 1
ATOM 1511 N N . LYS A 1 184 ? -15.710 -8.217 4.324 1.00 94.56 184 LYS A N 1
ATOM 1512 C CA . LYS A 1 184 ? -16.010 -6.945 4.987 1.00 94.56 184 LYS A CA 1
ATOM 1513 C C . LYS A 1 184 ? -14.796 -6.413 5.751 1.00 94.56 184 LYS A C 1
ATOM 1515 O O . LYS A 1 184 ? -14.933 -5.457 6.514 1.00 94.56 184 LYS A O 1
ATOM 1520 N N . LEU A 1 185 ? -13.617 -6.995 5.524 1.00 96.44 185 LEU A N 1
ATOM 1521 C CA . LEU A 1 185 ? -12.358 -6.619 6.162 1.00 96.44 185 LEU A CA 1
ATOM 1522 C C . LEU A 1 185 ? -12.383 -6.801 7.694 1.00 96.44 185 LEU A C 1
ATOM 1524 O O . LEU A 1 185 ? -11.694 -6.085 8.425 1.00 96.44 185 LEU A O 1
ATOM 1528 N N . ARG A 1 186 ? -13.193 -7.748 8.187 1.00 96.75 186 ARG A N 1
ATOM 1529 C CA . ARG A 1 186 ? -13.273 -8.120 9.607 1.00 96.75 186 ARG A CA 1
ATOM 1530 C C . ARG A 1 186 ? -12.344 -9.281 9.915 1.00 96.75 186 ARG A C 1
ATOM 1532 O O . ARG A 1 186 ? -12.191 -10.183 9.093 1.00 96.75 186 ARG A O 1
ATOM 1539 N N . ILE A 1 187 ? -11.787 -9.264 11.123 1.00 96.69 187 ILE A N 1
ATOM 1540 C CA . ILE A 1 187 ? -11.047 -10.398 11.704 1.00 96.69 187 ILE A CA 1
ATOM 1541 C C . ILE A 1 187 ? -11.799 -11.031 12.880 1.00 96.69 187 ILE A C 1
ATOM 1543 O O . ILE A 1 187 ? -11.614 -12.207 13.162 1.00 96.69 187 ILE A O 1
ATOM 1547 N N . ALA A 1 188 ? -12.661 -10.256 13.540 1.00 97.00 188 ALA A N 1
ATOM 1548 C CA . ALA A 1 188 ? -13.579 -10.697 14.582 1.00 97.00 188 ALA A CA 1
ATOM 1549 C C . ALA A 1 188 ? -14.762 -9.716 14.659 1.00 97.00 188 ALA A C 1
ATOM 1551 O O . ALA A 1 188 ? -14.793 -8.702 13.950 1.00 97.00 188 ALA A O 1
ATOM 1552 N N . ASP A 1 189 ? -15.735 -9.998 15.523 1.00 94.69 189 ASP A N 1
ATOM 1553 C CA . ASP A 1 189 ? -16.832 -9.066 15.766 1.00 94.69 189 ASP A CA 1
ATOM 1554 C C . ASP A 1 189 ? -16.308 -7.739 16.322 1.00 94.69 189 ASP A C 1
ATOM 1556 O O . ASP A 1 189 ? -15.548 -7.693 17.289 1.00 94.69 189 ASP A O 1
ATOM 1560 N N . ASP A 1 190 ? -16.712 -6.650 15.664 1.00 96.62 190 ASP A N 1
ATOM 1561 C CA . ASP A 1 190 ? -16.282 -5.282 15.961 1.00 96.62 190 ASP A CA 1
ATOM 1562 C C . ASP A 1 190 ? -14.765 -5.013 15.837 1.00 96.62 190 ASP A C 1
ATOM 1564 O O . ASP A 1 190 ? -14.285 -3.944 16.225 1.00 96.62 190 ASP A O 1
ATOM 1568 N N . VAL A 1 191 ? -14.012 -5.926 15.208 1.00 98.19 191 VAL A N 1
ATOM 1569 C CA . VAL A 1 191 ? -12.578 -5.761 14.924 1.00 98.19 191 VAL A CA 1
ATOM 1570 C C . VAL A 1 191 ? -12.299 -5.902 13.428 1.00 98.19 191 VAL A C 1
ATOM 1572 O O . VAL A 1 191 ? -12.558 -6.932 12.801 1.00 98.19 191 VAL A O 1
ATOM 1575 N N . PHE A 1 192 ? -11.723 -4.849 12.855 1.00 98.38 192 PHE A N 1
ATOM 1576 C CA . PHE A 1 192 ? -11.418 -4.726 11.432 1.00 98.38 192 PHE A CA 1
ATOM 1577 C C . PHE A 1 192 ? -9.912 -4.618 11.212 1.00 98.38 192 PHE A C 1
ATOM 1579 O O . PHE A 1 192 ? -9.204 -4.059 12.048 1.00 98.38 192 PHE A O 1
ATOM 1586 N N . ALA A 1 193 ? -9.426 -5.073 10.059 1.00 98.06 193 ALA A N 1
ATOM 1587 C CA . ALA A 1 193 ? -8.043 -4.873 9.637 1.00 98.06 193 ALA A CA 1
ATOM 1588 C C . ALA A 1 193 ? -7.991 -4.375 8.188 1.00 98.06 193 ALA A C 1
ATOM 1590 O O . ALA A 1 193 ? -8.711 -4.876 7.328 1.00 98.06 193 ALA A O 1
ATOM 1591 N N . ILE A 1 194 ? -7.179 -3.349 7.913 1.00 97.56 194 ILE A N 1
ATOM 1592 C CA . ILE A 1 194 ? -7.188 -2.631 6.628 1.00 97.56 194 ILE A CA 1
ATOM 1593 C C . ILE A 1 194 ? -5.804 -2.151 6.177 1.00 97.56 194 ILE A C 1
ATOM 1595 O O . ILE A 1 194 ? -4.913 -1.858 6.976 1.00 97.56 194 ILE A O 1
ATOM 1599 N N . GLY A 1 195 ? -5.664 -1.938 4.867 1.00 95.62 195 GLY A N 1
ATOM 1600 C CA . GLY A 1 195 ? -4.439 -1.435 4.247 1.00 95.62 195 GLY A CA 1
ATOM 1601 C C . GLY A 1 195 ? -3.332 -2.482 4.224 1.00 95.62 195 GLY A C 1
ATOM 1602 O O . GLY A 1 195 ? -3.590 -3.670 4.087 1.00 95.62 195 GLY A O 1
ATOM 1603 N N . ASP A 1 196 ? -2.082 -2.056 4.373 1.00 95.44 196 ASP A N 1
ATOM 1604 C CA . ASP A 1 196 ? -0.940 -2.962 4.202 1.00 95.44 196 ASP A CA 1
ATOM 1605 C C . ASP A 1 196 ? -0.794 -3.995 5.343 1.00 95.44 196 ASP A C 1
ATOM 1607 O O . ASP A 1 196 ? 0.029 -4.900 5.225 1.00 95.44 196 ASP A O 1
ATOM 1611 N N . ALA A 1 197 ? -1.607 -3.903 6.405 1.00 96.31 197 ALA A N 1
ATOM 1612 C CA . ALA A 1 197 ? -1.616 -4.832 7.540 1.00 96.31 197 ALA A CA 1
ATOM 1613 C C . ALA A 1 197 ? -2.274 -6.196 7.237 1.00 96.31 197 ALA A C 1
ATOM 1615 O O . ALA A 1 197 ? -2.099 -7.137 8.011 1.00 96.31 197 ALA A O 1
ATOM 1616 N N . ILE A 1 198 ? -3.018 -6.317 6.130 1.00 95.81 198 ILE A N 1
ATOM 1617 C CA . ILE A 1 198 ? -3.764 -7.536 5.785 1.00 95.81 198 ILE A CA 1
ATOM 1618 C C . ILE A 1 198 ? -3.134 -8.318 4.631 1.00 95.81 198 ILE A C 1
ATOM 1620 O O . ILE A 1 198 ? -2.444 -7.761 3.766 1.00 95.81 198 ILE A O 1
ATOM 1624 N N . ASN A 1 199 ? -3.396 -9.622 4.611 1.00 94.31 199 ASN A N 1
ATOM 1625 C CA . ASN A 1 199 ? -3.029 -10.537 3.539 1.00 94.31 199 ASN A CA 1
ATOM 1626 C C . ASN A 1 199 ? -4.122 -10.549 2.459 1.00 94.31 199 ASN A C 1
ATOM 1628 O O . ASN A 1 199 ? -4.929 -11.467 2.366 1.00 94.31 199 ASN A O 1
ATOM 1632 N N . PHE A 1 200 ? -4.195 -9.467 1.686 1.00 88.88 200 PHE A N 1
ATOM 1633 C CA . PHE A 1 200 ? -5.289 -9.230 0.735 1.00 88.88 200 PHE A CA 1
ATOM 1634 C C . PHE A 1 200 ? -4.808 -9.066 -0.714 1.00 88.88 200 PHE A C 1
ATOM 1636 O O . PHE A 1 200 ? -5.602 -8.803 -1.612 1.00 88.88 200 PHE A O 1
ATOM 1643 N N . GLY A 1 201 ? -3.505 -9.194 -0.964 1.00 91.19 201 GLY A N 1
ATOM 1644 C CA . GLY A 1 201 ? -2.900 -8.967 -2.274 1.00 91.19 201 GLY A CA 1
ATOM 1645 C C . GLY A 1 201 ? -2.070 -7.677 -2.327 1.00 91.19 201 GLY A C 1
ATOM 1646 O O . GLY A 1 201 ? -1.405 -7.343 -1.341 1.00 91.19 201 GLY A O 1
ATOM 1647 N N . PRO A 1 202 ? -2.074 -6.941 -3.457 1.00 92.94 202 PRO A N 1
ATOM 1648 C CA . PRO A 1 202 ? -1.168 -5.818 -3.660 1.00 92.94 202 PRO A CA 1
ATOM 1649 C C . PRO A 1 202 ? -1.316 -4.690 -2.640 1.00 92.94 202 PRO A C 1
ATOM 1651 O O . PRO A 1 202 ? -2.396 -4.135 -2.431 1.00 92.94 202 PRO A O 1
ATOM 1654 N N . LYS A 1 203 ? -0.184 -4.281 -2.070 1.00 93.00 203 LYS A N 1
ATOM 1655 C CA . LYS A 1 203 ? -0.096 -3.254 -1.029 1.00 93.00 203 LYS A CA 1
ATOM 1656 C C . LYS A 1 203 ? 0.122 -1.873 -1.642 1.00 93.00 203 LYS A C 1
ATOM 1658 O O . LYS A 1 203 ? 1.245 -1.374 -1.709 1.00 93.00 203 LYS A O 1
ATOM 1663 N N . ILE A 1 204 ? -0.959 -1.279 -2.153 1.00 90.19 204 ILE A N 1
ATOM 1664 C CA . ILE A 1 204 ? -0.947 0.045 -2.791 1.00 90.19 204 ILE A CA 1
ATOM 1665 C C . ILE A 1 204 ? -1.726 1.077 -1.970 1.00 90.19 204 ILE A C 1
ATOM 1667 O O . ILE A 1 204 ? -2.819 0.814 -1.468 1.00 90.19 204 ILE A O 1
ATOM 1671 N N . GLY A 1 205 ? -1.189 2.299 -1.892 1.00 89.12 205 GLY A N 1
ATOM 1672 C CA . GLY A 1 205 ? -1.784 3.368 -1.084 1.00 89.12 205 GLY A CA 1
ATOM 1673 C C . GLY A 1 205 ? -3.228 3.702 -1.475 1.00 89.12 205 GLY A C 1
ATOM 1674 O O . GLY A 1 205 ? -4.052 3.934 -0.601 1.00 89.12 205 GLY A O 1
ATOM 1675 N N . GLU A 1 206 ? -3.558 3.684 -2.770 1.00 90.94 206 GLU A N 1
ATOM 1676 C CA . GLU A 1 206 ? -4.925 3.914 -3.265 1.00 90.94 206 GLU A CA 1
ATOM 1677 C C . GLU A 1 206 ? -5.921 2.891 -2.697 1.00 90.94 206 GLU A C 1
ATOM 1679 O O . GLU A 1 206 ? -6.917 3.279 -2.082 1.00 90.94 206 GLU A O 1
ATOM 1684 N N . LEU A 1 207 ? -5.599 1.600 -2.813 1.00 93.50 207 LEU A N 1
ATOM 1685 C CA . LEU A 1 207 ? -6.418 0.511 -2.289 1.00 93.50 207 LEU A CA 1
ATOM 1686 C C . LEU A 1 207 ? -6.559 0.610 -0.767 1.00 93.50 207 LEU A C 1
ATOM 1688 O O . LEU A 1 207 ? -7.671 0.519 -0.251 1.00 93.50 207 LEU A O 1
ATOM 1692 N N . ALA A 1 208 ? -5.462 0.886 -0.054 1.00 94.50 208 ALA A N 1
ATOM 1693 C CA . ALA A 1 208 ? -5.485 1.084 1.393 1.00 94.50 208 ALA A CA 1
ATOM 1694 C C . ALA A 1 208 ? -6.440 2.220 1.805 1.00 94.50 208 ALA A C 1
ATOM 1696 O O . ALA A 1 208 ? -7.202 2.081 2.764 1.00 94.50 208 ALA A O 1
ATOM 1697 N N . MET A 1 209 ? -6.456 3.333 1.065 1.00 93.31 209 MET A N 1
ATOM 1698 C CA . MET A 1 209 ? -7.392 4.434 1.319 1.00 93.31 209 MET A CA 1
ATOM 1699 C C . MET A 1 209 ? -8.849 4.019 1.092 1.00 93.31 209 MET A C 1
ATOM 1701 O O . MET A 1 209 ? -9.696 4.342 1.929 1.00 93.31 209 MET A O 1
ATOM 1705 N N . ARG A 1 210 ? -9.153 3.275 0.017 1.00 94.31 210 ARG A N 1
ATOM 1706 C CA . ARG A 1 210 ? -10.511 2.758 -0.230 1.00 94.31 210 ARG A CA 1
ATOM 1707 C C . ARG A 1 210 ? -10.964 1.747 0.818 1.00 94.31 210 ARG A C 1
ATOM 1709 O O . ARG A 1 210 ? -12.115 1.827 1.235 1.00 94.31 210 ARG A O 1
ATOM 1716 N N . MET A 1 211 ? -10.076 0.886 1.316 1.00 96.12 211 MET A N 1
ATOM 1717 C CA . MET A 1 211 ? -10.376 -0.003 2.448 1.00 96.12 211 MET A CA 1
ATOM 1718 C C . MET A 1 211 ? -10.793 0.791 3.694 1.00 96.12 211 MET A C 1
ATOM 1720 O O . MET A 1 211 ? -11.787 0.463 4.336 1.00 96.12 211 MET A O 1
ATOM 1724 N N . GLY A 1 212 ? -10.085 1.884 4.005 1.00 96.31 212 GLY A N 1
ATOM 1725 C CA . GLY A 1 212 ? -10.452 2.767 5.117 1.00 96.31 212 GLY A CA 1
ATOM 1726 C C . GLY A 1 212 ? -11.811 3.441 4.934 1.00 96.31 212 GLY A C 1
ATOM 1727 O O . GLY A 1 212 ? -12.613 3.485 5.866 1.00 96.31 212 GLY A O 1
ATOM 1728 N N . ILE A 1 213 ? -12.104 3.927 3.722 1.00 95.12 213 ILE A N 1
ATOM 1729 C CA . ILE A 1 213 ? -13.423 4.489 3.395 1.00 95.12 213 ILE A CA 1
ATOM 1730 C C . ILE A 1 213 ? -14.516 3.430 3.562 1.00 95.12 213 ILE A C 1
ATOM 1732 O O . ILE A 1 213 ? -15.555 3.724 4.153 1.00 95.12 213 ILE A O 1
ATOM 1736 N N . PHE A 1 214 ? -14.273 2.221 3.055 1.00 95.94 214 PHE A N 1
ATOM 1737 C CA . PHE A 1 214 ? -15.208 1.107 3.109 1.00 95.94 214 PHE A CA 1
ATOM 1738 C C . PHE A 1 214 ? -15.547 0.717 4.549 1.00 95.94 214 PHE A C 1
ATOM 1740 O O . PHE A 1 214 ? -16.719 0.757 4.911 1.00 95.94 214 PHE A O 1
ATOM 1747 N N . VAL A 1 215 ? -14.549 0.426 5.393 1.00 97.06 215 VAL A N 1
ATOM 1748 C CA . VAL A 1 215 ? -14.790 0.058 6.803 1.00 97.06 215 VAL A CA 1
ATOM 1749 C C . VAL A 1 215 ? -15.497 1.185 7.549 1.00 97.06 215 VAL A C 1
ATOM 1751 O O . VAL A 1 215 ? -16.447 0.945 8.293 1.00 97.06 215 VAL A O 1
ATOM 1754 N N . GLY A 1 216 ? -15.097 2.434 7.296 1.00 95.94 216 GLY A N 1
ATOM 1755 C CA . GLY A 1 216 ? -15.771 3.594 7.864 1.00 95.94 216 GLY A CA 1
ATOM 1756 C C . GLY A 1 216 ? -17.247 3.699 7.458 1.00 95.94 216 GLY A C 1
ATOM 1757 O O . GLY A 1 216 ? -18.083 4.081 8.272 1.00 95.94 216 GLY A O 1
ATOM 1758 N N . ASP A 1 217 ? -17.594 3.354 6.218 1.00 95.06 217 ASP A N 1
ATOM 1759 C CA . ASP A 1 217 ? -18.984 3.321 5.745 1.00 95.06 217 ASP A CA 1
ATOM 1760 C C . ASP A 1 217 ? -19.761 2.128 6.295 1.00 95.06 217 ASP A C 1
ATOM 1762 O O . ASP A 1 217 ? -20.923 2.286 6.672 1.00 95.06 217 ASP A O 1
ATOM 1766 N N . TYR A 1 218 ? -19.117 0.968 6.389 1.00 96.00 218 TYR A N 1
ATOM 1767 C CA . TYR A 1 218 ? -19.700 -0.246 6.943 1.00 96.00 218 TYR A CA 1
ATOM 1768 C C . TYR A 1 218 ? -20.121 -0.048 8.405 1.00 96.00 218 TYR A C 1
ATOM 1770 O O . TYR A 1 218 ? -21.277 -0.274 8.754 1.00 96.00 218 TYR A O 1
ATOM 1778 N N . ILE A 1 219 ? -19.229 0.494 9.242 1.00 96.25 219 ILE A N 1
ATOM 1779 C CA . ILE A 1 219 ? -19.531 0.833 10.645 1.00 96.25 219 ILE A CA 1
ATOM 1780 C C . ILE A 1 219 ? -20.626 1.912 10.744 1.00 96.25 219 ILE A C 1
ATOM 1782 O O . ILE A 1 219 ? -21.436 1.902 11.665 1.00 96.25 219 ILE A O 1
ATOM 1786 N N . ASN A 1 220 ? -20.713 2.822 9.768 1.00 94.69 220 ASN A N 1
ATOM 1787 C CA . ASN A 1 220 ? -21.800 3.802 9.667 1.00 94.69 220 ASN A CA 1
ATOM 1788 C C . ASN A 1 220 ? -23.152 3.205 9.212 1.00 94.69 220 ASN A C 1
ATOM 1790 O O . ASN A 1 220 ? -24.119 3.964 9.090 1.00 94.69 220 ASN A O 1
ATOM 1794 N N . GLY A 1 221 ? -23.222 1.896 8.942 1.00 93.88 221 GLY A N 1
ATOM 1795 C CA . GLY A 1 221 ? -24.437 1.164 8.578 1.00 93.88 221 GLY A CA 1
ATOM 1796 C C . GLY A 1 221 ? -24.565 0.792 7.095 1.00 93.88 221 GLY A C 1
ATOM 1797 O O . GLY A 1 221 ? -25.605 0.262 6.700 1.00 93.88 221 GLY A O 1
ATOM 1798 N N . ALA A 1 222 ? -23.557 1.054 6.254 1.00 91.56 222 ALA A N 1
ATOM 1799 C CA . ALA A 1 222 ? -23.578 0.592 4.865 1.00 91.56 222 ALA A CA 1
ATOM 1800 C C . ALA A 1 222 ? -23.445 -0.940 4.803 1.00 91.56 222 ALA A C 1
ATOM 1802 O O . ALA A 1 222 ? -22.607 -1.523 5.483 1.00 91.56 222 ALA A O 1
ATOM 1803 N N . LYS A 1 223 ? -24.250 -1.604 3.963 1.00 84.19 223 LYS A N 1
ATOM 1804 C CA . LYS A 1 223 ? -24.320 -3.079 3.898 1.00 84.19 223 LYS A CA 1
ATOM 1805 C C . LYS A 1 223 ? -23.596 -3.701 2.696 1.00 84.19 223 LYS A C 1
ATOM 1807 O O . LYS A 1 223 ? -23.798 -4.877 2.412 1.00 84.19 223 LYS A O 1
ATOM 1812 N N . ASN A 1 224 ? -22.778 -2.928 1.989 1.00 85.44 224 ASN A N 1
ATOM 1813 C CA . ASN A 1 224 ? -22.103 -3.382 0.770 1.00 85.44 224 ASN A CA 1
ATOM 1814 C C . ASN A 1 224 ? -20.895 -4.285 1.088 1.00 85.44 224 ASN A C 1
ATOM 1816 O O . ASN A 1 224 ? -20.356 -4.234 2.196 1.00 85.44 224 ASN A O 1
ATOM 1820 N N . SER A 1 225 ? -20.456 -5.075 0.105 1.00 86.56 225 SER A N 1
ATOM 1821 C CA . SER A 1 225 ? -19.144 -5.738 0.095 1.00 86.56 225 SER A CA 1
ATOM 1822 C C . SER A 1 225 ? -18.032 -4.763 -0.283 1.00 86.56 225 SER A C 1
ATOM 1824 O O . SER A 1 225 ? -18.286 -3.713 -0.884 1.00 86.56 225 SER A O 1
ATOM 1826 N N . PHE A 1 226 ? -16.794 -5.098 0.085 1.00 91.19 226 PHE A N 1
ATOM 1827 C CA . PHE A 1 226 ? -15.635 -4.397 -0.450 1.00 91.19 226 PHE A CA 1
ATOM 1828 C C . PHE A 1 226 ? -15.284 -4.968 -1.822 1.00 91.19 226 PHE A C 1
ATOM 1830 O O . PHE A 1 226 ? -14.939 -6.142 -1.922 1.00 91.19 226 PHE A O 1
ATOM 1837 N N . ASP A 1 227 ? -15.332 -4.123 -2.852 1.00 90.88 227 ASP A N 1
ATOM 1838 C CA . ASP A 1 227 ? -15.023 -4.509 -4.229 1.00 90.88 227 ASP A CA 1
ATOM 1839 C C . ASP A 1 227 ? -13.624 -3.987 -4.613 1.00 90.88 227 ASP A C 1
ATOM 1841 O O . ASP A 1 227 ? -13.446 -2.801 -4.929 1.00 90.88 227 ASP A O 1
ATOM 1845 N N . PRO A 1 228 ? -12.583 -4.833 -4.536 1.00 92.81 228 PRO A N 1
ATOM 1846 C CA . PRO A 1 228 ? -11.214 -4.387 -4.715 1.00 92.81 228 PRO A CA 1
ATOM 1847 C C . PRO A 1 228 ? -10.854 -4.188 -6.188 1.00 92.81 228 PRO A C 1
ATOM 1849 O O . PRO A 1 228 ? -11.237 -4.942 -7.081 1.00 92.81 228 PRO A O 1
ATOM 1852 N N . VAL A 1 229 ? -10.050 -3.154 -6.435 1.00 94.50 229 VAL A N 1
ATOM 1853 C CA . VAL A 1 229 ? -9.490 -2.857 -7.758 1.00 94.50 229 VAL A CA 1
ATOM 1854 C C . VAL A 1 229 ? -8.054 -2.385 -7.572 1.00 94.50 229 VAL A C 1
ATOM 1856 O O . VAL A 1 229 ? -7.750 -1.602 -6.686 1.00 94.50 229 VAL A O 1
ATOM 1859 N N . TYR A 1 230 ? -7.142 -2.829 -8.407 1.00 95.06 230 TYR A N 1
ATOM 1860 C CA . TYR A 1 230 ? -5.771 -2.376 -8.440 1.00 95.06 230 TYR A CA 1
ATOM 1861 C C . TYR A 1 230 ? -5.690 -1.155 -9.344 1.00 95.06 230 TYR A C 1
ATOM 1863 O O . TYR A 1 230 ? -6.013 -1.251 -10.527 1.00 95.06 230 TYR A O 1
ATOM 1871 N N . ILE A 1 231 ? -5.246 -0.016 -8.812 1.00 93.31 231 ILE A N 1
ATOM 1872 C CA . ILE A 1 231 ? -5.063 1.212 -9.587 1.00 93.31 231 ILE A CA 1
ATOM 1873 C 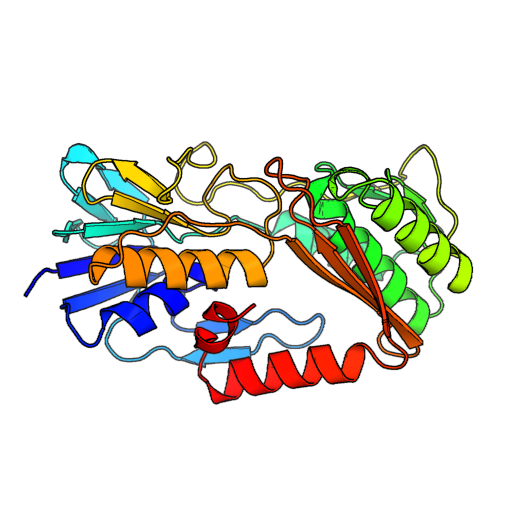C . ILE A 1 231 ? -3.655 1.746 -9.358 1.00 93.31 231 ILE A C 1
ATOM 1875 O O . ILE A 1 231 ? -3.310 2.181 -8.262 1.00 93.31 231 ILE A O 1
ATOM 1879 N N . THR A 1 232 ? -2.846 1.777 -10.417 1.00 91.50 232 THR A N 1
ATOM 1880 C CA . THR A 1 232 ? -1.511 2.384 -10.362 1.00 91.50 232 THR A CA 1
ATOM 1881 C C . THR A 1 232 ? -1.202 3.204 -11.604 1.00 91.50 232 THR A C 1
ATOM 1883 O O . THR A 1 232 ? -1.898 3.155 -12.622 1.00 91.50 232 THR A O 1
ATOM 1886 N N . VAL A 1 233 ? -0.130 3.984 -11.508 1.00 91.00 233 VAL A N 1
ATOM 1887 C CA . VAL A 1 233 ? 0.418 4.762 -12.614 1.00 91.00 233 VAL A CA 1
ATOM 1888 C C . VAL A 1 233 ? 1.903 4.476 -12.714 1.00 91.00 233 VAL A C 1
ATOM 1890 O O . VAL A 1 233 ? 2.691 4.952 -11.891 1.00 91.00 233 VAL A O 1
ATOM 1893 N N . LEU A 1 234 ? 2.279 3.747 -13.754 1.00 92.12 234 LEU A N 1
ATOM 1894 C CA . LEU A 1 234 ? 3.667 3.519 -14.131 1.00 92.12 234 LEU A CA 1
ATOM 1895 C C . LEU A 1 234 ? 4.122 4.682 -15.009 1.00 92.12 234 LEU A C 1
ATOM 1897 O O . LEU A 1 234 ? 3.362 5.147 -15.854 1.00 92.12 234 LEU A O 1
ATOM 1901 N N . GLY A 1 235 ? 5.332 5.190 -14.826 1.00 85.00 235 GLY A N 1
ATOM 1902 C CA . GLY A 1 235 ? 5.858 6.195 -15.751 1.00 85.00 235 GLY A CA 1
ATOM 1903 C C . GLY A 1 235 ? 7.031 6.982 -15.206 1.00 85.00 235 GLY A C 1
ATOM 1904 O O . GLY A 1 235 ? 7.181 7.141 -13.992 1.00 85.00 235 GLY A O 1
ATOM 1905 N N . SER A 1 236 ? 7.821 7.517 -16.134 1.00 79.50 236 SER A N 1
ATOM 1906 C CA . SER A 1 236 ? 8.917 8.427 -15.824 1.00 79.50 236 SER A CA 1
ATOM 1907 C C . SER A 1 236 ? 8.390 9.833 -15.498 1.00 79.50 236 SER A C 1
ATOM 1909 O O . SER A 1 236 ? 7.371 10.250 -16.055 1.00 79.50 236 SER A O 1
ATOM 1911 N N . PRO A 1 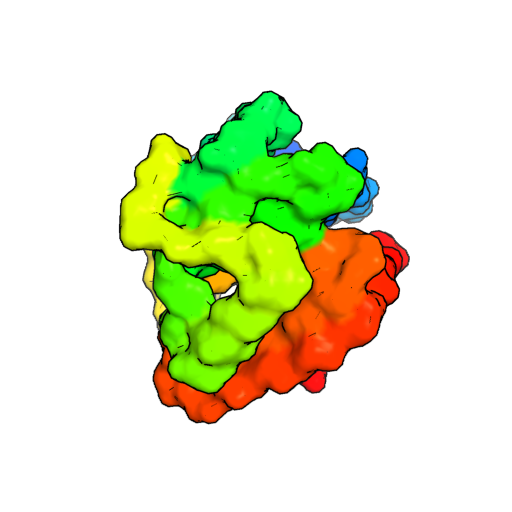237 ? 9.073 10.618 -14.642 1.00 73.12 237 PRO A N 1
ATOM 1912 C CA . PRO A 1 237 ? 8.708 12.014 -14.393 1.00 73.12 237 PRO A CA 1
ATOM 1913 C C . PRO A 1 237 ? 8.705 12.913 -15.641 1.00 73.12 237 PRO A C 1
ATOM 1915 O O . PRO A 1 237 ? 8.012 13.926 -15.640 1.00 73.12 237 PRO A O 1
ATOM 1918 N N . GLN A 1 238 ? 9.468 12.562 -16.682 1.00 75.38 238 GLN A N 1
ATOM 1919 C CA . GLN A 1 238 ? 9.710 13.415 -17.856 1.00 75.38 238 GLN A CA 1
ATOM 1920 C C . GLN A 1 238 ? 9.049 12.918 -19.151 1.00 75.38 238 GLN A C 1
ATOM 1922 O O . GLN A 1 238 ? 9.194 13.560 -20.186 1.00 75.38 238 GLN A O 1
ATOM 1927 N N . GLY A 1 239 ? 8.314 11.805 -19.126 1.00 81.75 239 GLY A N 1
ATOM 1928 C CA . GLY A 1 239 ? 7.767 11.220 -20.350 1.00 81.75 239 GLY A CA 1
ATOM 1929 C C . GLY A 1 239 ? 6.433 10.509 -20.149 1.00 81.75 239 GLY A C 1
ATOM 1930 O O . GLY A 1 239 ? 5.782 10.702 -19.116 1.00 81.75 239 GLY A O 1
ATOM 1931 N N . PRO A 1 240 ? 5.994 9.725 -21.147 1.00 87.44 240 PRO A N 1
ATOM 1932 C CA . PRO A 1 240 ? 4.733 9.021 -21.068 1.00 87.44 240 PRO A CA 1
ATOM 1933 C C . PRO A 1 240 ? 4.711 7.998 -19.928 1.00 87.44 240 PRO A C 1
ATOM 1935 O O . PRO A 1 240 ? 5.718 7.553 -19.383 1.00 87.44 240 PRO A O 1
ATOM 1938 N N . GLY A 1 241 ? 3.505 7.616 -19.546 1.00 92.00 241 GLY A N 1
ATOM 1939 C CA . GLY A 1 241 ? 3.284 6.565 -18.570 1.00 92.00 241 GLY A CA 1
ATOM 1940 C C . GLY A 1 241 ? 2.083 5.732 -18.939 1.00 92.00 241 GLY A C 1
ATOM 1941 O O . GLY A 1 241 ? 1.455 5.928 -19.976 1.00 92.00 241 GLY A O 1
ATOM 1942 N N . MET A 1 242 ? 1.729 4.828 -18.047 1.00 94.00 242 MET A N 1
ATOM 1943 C CA . MET A 1 242 ? 0.591 3.950 -18.186 1.00 94.00 242 MET A CA 1
ATOM 1944 C C . MET A 1 242 ? -0.213 3.970 -16.895 1.00 94.00 242 MET A C 1
ATOM 1946 O O . MET A 1 242 ? 0.304 3.668 -15.820 1.00 94.00 242 MET A O 1
ATOM 1950 N N . ARG A 1 243 ? -1.492 4.335 -16.999 1.00 93.88 243 ARG A N 1
ATOM 1951 C CA . ARG A 1 243 ? -2.464 4.084 -15.934 1.00 93.88 243 ARG A CA 1
ATOM 1952 C C . ARG A 1 243 ? -2.977 2.665 -16.089 1.00 93.88 243 ARG A C 1
ATOM 1954 O O . ARG A 1 243 ? -3.390 2.298 -17.185 1.00 93.88 243 ARG A O 1
ATOM 1961 N N . VAL A 1 244 ? -2.998 1.924 -14.993 1.00 95.06 244 VAL A N 1
ATOM 1962 C CA . VAL A 1 244 ? -3.460 0.539 -14.922 1.00 95.06 244 VAL A CA 1
ATOM 1963 C C . VAL A 1 244 ? -4.650 0.465 -13.975 1.00 95.06 244 VAL A C 1
ATOM 1965 O O . VAL A 1 244 ? -4.650 1.135 -12.941 1.00 95.06 244 VAL A O 1
ATOM 1968 N N . VAL A 1 245 ? -5.659 -0.318 -14.352 1.00 96.06 245 VAL A N 1
ATOM 1969 C CA . VAL A 1 245 ? -6.847 -0.636 -13.556 1.00 96.06 245 VAL A CA 1
ATOM 1970 C C . VAL A 1 245 ? -7.160 -2.121 -13.733 1.00 96.06 245 VAL A C 1
ATOM 1972 O O . VAL A 1 245 ? -7.421 -2.545 -14.860 1.00 96.06 245 VAL A O 1
ATOM 1975 N N . SER A 1 246 ? -7.150 -2.903 -12.654 1.00 97.12 246 SER A N 1
ATOM 1976 C CA . SER A 1 246 ? -7.438 -4.341 -12.728 1.00 97.12 246 SER A CA 1
ATOM 1977 C C . SER A 1 246 ? -8.150 -4.878 -11.497 1.00 97.12 246 SER A C 1
ATOM 1979 O O . SER A 1 246 ? -7.784 -4.528 -10.387 1.00 97.12 246 SER A O 1
ATOM 1981 N N . SER A 1 247 ? -9.132 -5.753 -11.675 1.00 96.88 247 SER A N 1
ATOM 1982 C CA . SER A 1 247 ? -9.738 -6.527 -10.581 1.00 96.88 247 SER A CA 1
ATOM 1983 C C . SER A 1 247 ? -9.345 -8.009 -10.625 1.00 96.88 247 SER A C 1
ATOM 1985 O O . SER A 1 247 ? -9.840 -8.785 -9.813 1.00 96.88 247 SER A O 1
ATOM 1987 N N . ILE A 1 248 ? -8.486 -8.406 -11.573 1.00 97.06 248 ILE A N 1
ATOM 1988 C CA . ILE A 1 248 ? -8.049 -9.796 -11.775 1.00 97.06 248 ILE A CA 1
ATOM 1989 C C . ILE A 1 248 ? -7.492 -10.449 -10.495 1.00 97.06 248 ILE A C 1
ATOM 1991 O O . ILE A 1 248 ? -7.883 -11.585 -10.229 1.00 97.06 248 ILE A O 1
ATOM 1995 N N . PRO A 1 249 ? -6.678 -9.772 -9.648 1.00 95.38 249 PRO A N 1
ATOM 1996 C CA . PRO A 1 249 ? -6.108 -10.403 -8.449 1.00 95.38 249 PRO A CA 1
ATOM 1997 C C . PRO A 1 249 ? -7.148 -10.915 -7.444 1.00 95.38 249 PRO A C 1
ATOM 1999 O O . PRO A 1 249 ? -6.826 -11.722 -6.581 1.00 95.38 249 PRO A O 1
ATOM 2002 N N . TRP A 1 250 ? -8.391 -10.445 -7.555 1.00 94.81 250 TRP A N 1
ATOM 2003 C CA . TRP A 1 250 ? -9.508 -10.823 -6.691 1.00 94.81 250 TRP A CA 1
ATOM 2004 C C . TRP A 1 250 ? -10.622 -11.546 -7.461 1.00 94.81 250 TRP A C 1
ATOM 2006 O O . TRP A 1 250 ? -11.774 -11.535 -7.038 1.00 94.81 250 TRP A O 1
ATOM 2016 N N . GLY A 1 251 ? -10.306 -12.137 -8.619 1.00 94.75 251 GLY A N 1
ATOM 2017 C CA . GLY A 1 251 ? -11.250 -12.917 -9.427 1.00 94.75 251 GLY A CA 1
ATOM 2018 C C . GLY A 1 251 ? -12.255 -12.095 -10.242 1.00 94.75 251 GLY A C 1
ATOM 2019 O O . GLY A 1 251 ? -13.167 -12.661 -10.840 1.00 94.75 251 GLY A O 1
ATOM 2020 N N . GLY A 1 252 ? -12.116 -10.767 -10.291 1.00 94.50 252 GLY A N 1
ATOM 2021 C CA . GLY A 1 252 ? -12.944 -9.928 -11.158 1.00 94.50 252 GLY A CA 1
ATOM 2022 C C . GLY A 1 252 ? -12.483 -9.965 -12.622 1.00 94.50 252 GLY A C 1
ATOM 2023 O O . GLY A 1 252 ? -11.459 -10.553 -12.947 1.00 94.50 252 GLY A O 1
ATOM 2024 N N . SER A 1 253 ? -13.197 -9.272 -13.514 1.00 95.75 253 SER A N 1
ATOM 2025 C CA . SER A 1 253 ? -12.942 -9.277 -14.970 1.00 95.75 253 SER A CA 1
ATOM 2026 C C . SER A 1 253 ? -12.359 -7.973 -15.532 1.00 95.75 253 SER A C 1
ATOM 2028 O O . SER A 1 253 ? -12.141 -7.846 -16.739 1.00 95.75 253 SER A O 1
ATOM 2030 N N . ILE A 1 254 ? -12.124 -6.963 -14.689 1.00 96.50 254 ILE A N 1
ATOM 2031 C CA . ILE A 1 254 ? -11.584 -5.679 -15.135 1.00 96.50 254 ILE A CA 1
ATOM 2032 C C . ILE A 1 254 ? -10.105 -5.847 -15.453 1.00 96.50 254 ILE A C 1
ATOM 2034 O O . ILE A 1 254 ? -9.309 -6.155 -14.573 1.00 96.50 254 ILE A O 1
ATOM 2038 N N . GLU A 1 255 ? -9.745 -5.534 -16.694 1.00 97.06 255 GLU A N 1
ATOM 2039 C CA . GLU A 1 255 ? -8.365 -5.471 -17.153 1.00 97.06 255 GLU A CA 1
ATOM 2040 C C . GLU A 1 255 ? -8.193 -4.314 -18.152 1.00 97.06 255 GLU A C 1
ATOM 2042 O O . GLU A 1 255 ? -8.486 -4.415 -19.351 1.00 97.06 255 GLU A O 1
ATOM 2047 N N . LYS A 1 256 ? -7.781 -3.147 -17.650 1.00 96.81 256 LYS A N 1
ATOM 2048 C CA . LYS A 1 256 ? -7.719 -1.908 -18.435 1.00 96.81 256 LYS A CA 1
ATOM 2049 C C . LYS A 1 256 ? -6.399 -1.188 -18.199 1.00 96.81 256 LYS A C 1
ATOM 2051 O O . LYS A 1 256 ? -5.989 -0.961 -17.065 1.00 96.81 256 LYS A O 1
ATOM 2056 N N . PHE A 1 257 ? -5.781 -0.720 -19.278 1.00 95.75 257 PHE A N 1
ATOM 2057 C CA . PHE A 1 257 ? -4.687 0.237 -19.200 1.00 95.75 257 PHE A CA 1
ATOM 2058 C C . PHE A 1 257 ? -4.880 1.369 -20.209 1.00 95.75 257 PHE A C 1
ATOM 2060 O O . PHE A 1 257 ? -5.580 1.223 -21.212 1.00 95.75 257 PHE A O 1
ATOM 2067 N N . ARG A 1 258 ? -4.271 2.521 -19.929 1.00 94.31 258 ARG A N 1
ATOM 2068 C CA . ARG A 1 258 ? -4.244 3.673 -20.834 1.00 94.31 258 ARG A CA 1
ATOM 2069 C C . ARG A 1 258 ? -2.877 4.333 -20.782 1.00 94.31 258 ARG A C 1
ATOM 2071 O O . ARG A 1 258 ? -2.425 4.718 -19.702 1.00 94.31 258 ARG A O 1
ATOM 2078 N N . PHE A 1 259 ? -2.268 4.539 -21.945 1.00 92.50 259 PHE A N 1
ATOM 2079 C CA . PHE A 1 259 ? -1.079 5.376 -22.050 1.00 92.50 259 PHE A CA 1
ATOM 2080 C C . PHE A 1 259 ? -1.428 6.844 -21.791 1.00 92.50 259 PHE A C 1
ATOM 2082 O O . PHE A 1 259 ? -2.399 7.395 -22.315 1.00 92.50 259 PHE A O 1
ATOM 2089 N N . LEU A 1 260 ? -0.627 7.479 -20.946 1.00 88.25 260 LEU A N 1
ATOM 2090 C CA . LEU A 1 260 ? -0.742 8.872 -20.552 1.00 88.25 260 LEU A CA 1
ATOM 2091 C C . LEU A 1 260 ? 0.448 9.636 -21.116 1.00 88.25 260 LEU A C 1
ATOM 2093 O O . LEU A 1 260 ? 1.585 9.236 -20.900 1.00 88.25 260 LEU A O 1
ATOM 2097 N N . ARG A 1 261 ? 0.206 10.782 -21.761 1.00 84.88 261 ARG A N 1
ATOM 2098 C CA . ARG A 1 261 ? 1.296 11.652 -22.239 1.00 84.88 261 ARG A CA 1
ATOM 2099 C C . ARG A 1 261 ? 2.088 12.291 -21.095 1.00 84.88 261 ARG A C 1
ATOM 2101 O O . ARG A 1 261 ? 3.292 12.457 -21.208 1.00 84.88 261 ARG A O 1
ATOM 2108 N N . LYS A 1 262 ? 1.404 12.681 -20.012 1.00 81.75 262 LYS A N 1
ATOM 2109 C CA . LYS A 1 262 ? 1.991 13.394 -18.863 1.00 81.75 262 LYS A CA 1
ATOM 2110 C C . LYS A 1 262 ? 1.475 12.819 -17.529 1.00 81.75 262 LYS A C 1
ATOM 2112 O O . LYS A 1 262 ? 0.704 13.488 -16.837 1.00 81.75 262 LYS A O 1
ATOM 2117 N N . PRO A 1 263 ? 1.868 11.588 -17.141 1.00 80.69 263 PRO A N 1
ATOM 2118 C CA . PRO A 1 263 ? 1.452 10.956 -15.880 1.00 80.69 263 PRO A CA 1
ATOM 2119 C C . PRO A 1 263 ? 1.834 11.788 -14.645 1.00 80.69 263 PRO A C 1
ATOM 2121 O O . PRO A 1 263 ? 1.136 11.745 -13.631 1.00 80.69 263 PRO A O 1
ATOM 2124 N N . ALA A 1 264 ? 2.903 12.586 -14.742 1.00 77.88 264 ALA A N 1
ATOM 2125 C CA . ALA A 1 264 ? 3.356 13.490 -13.692 1.00 77.88 264 ALA A CA 1
ATOM 2126 C C . ALA A 1 264 ? 2.293 14.524 -13.277 1.00 77.88 264 ALA A C 1
ATOM 2128 O O . ALA A 1 264 ? 2.201 14.838 -12.094 1.00 77.88 264 ALA A O 1
ATOM 2129 N N . ILE A 1 265 ? 1.443 14.999 -14.201 1.00 80.31 265 ILE A N 1
ATOM 2130 C CA . ILE A 1 265 ? 0.366 15.954 -13.878 1.00 80.31 265 ILE A CA 1
ATOM 2131 C C . ILE A 1 265 ? -0.669 15.294 -12.969 1.00 80.31 265 ILE A C 1
ATOM 2133 O O . ILE A 1 265 ? -1.042 15.853 -11.943 1.00 80.31 265 ILE A O 1
ATOM 2137 N N . MET A 1 266 ? -1.097 14.076 -13.307 1.00 80.44 266 MET A N 1
ATOM 2138 C CA . MET A 1 266 ? -2.070 13.337 -12.504 1.00 80.44 266 MET 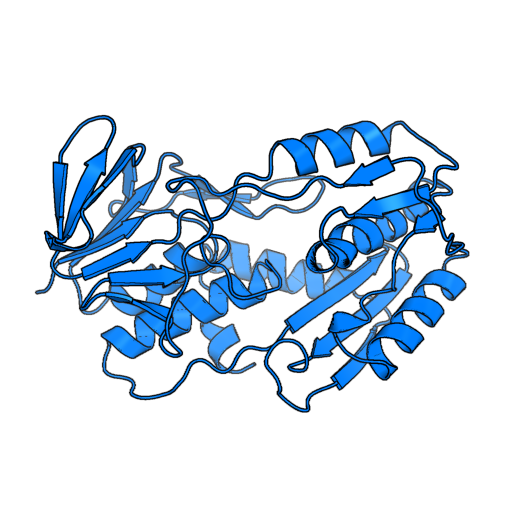A CA 1
ATOM 2139 C C . MET A 1 266 ? -1.492 12.962 -11.134 1.00 80.44 266 MET A C 1
ATOM 2141 O O . MET A 1 266 ? -2.160 13.149 -10.120 1.00 80.44 266 MET A O 1
ATOM 2145 N N . LYS A 1 267 ? -0.231 12.503 -11.087 1.00 78.00 267 LYS A N 1
ATOM 2146 C CA . LYS A 1 267 ? 0.481 12.244 -9.822 1.00 78.00 267 LYS A CA 1
ATOM 2147 C C . LYS A 1 267 ? 0.588 13.521 -8.974 1.00 78.00 267 LYS A C 1
ATOM 2149 O O . LYS A 1 267 ? 0.320 13.477 -7.777 1.00 78.00 267 LYS A O 1
ATOM 2154 N N . GLY A 1 268 ? 0.906 14.659 -9.593 1.00 78.62 268 GLY A N 1
ATOM 2155 C CA . GLY A 1 268 ? 0.979 15.967 -8.937 1.00 78.62 268 GLY A CA 1
ATOM 2156 C C . GLY A 1 268 ? -0.374 16.472 -8.429 1.00 78.62 268 GLY A C 1
ATOM 2157 O O . GLY A 1 268 ? -0.450 17.005 -7.325 1.00 78.62 268 GLY A O 1
ATOM 2158 N N . PHE A 1 269 ? -1.455 16.258 -9.184 1.00 83.12 269 PHE A N 1
ATOM 2159 C CA . PHE A 1 269 ? -2.815 16.570 -8.741 1.00 83.12 269 PHE A CA 1
ATOM 2160 C C . PHE A 1 269 ? -3.206 15.734 -7.522 1.00 83.12 269 PHE A C 1
ATOM 2162 O O . PHE A 1 269 ? -3.598 16.305 -6.508 1.00 83.12 269 PHE A O 1
ATOM 2169 N N . LEU A 1 270 ? -3.051 14.405 -7.589 1.00 81.00 270 LEU A N 1
ATOM 2170 C CA . LEU A 1 270 ? -3.369 13.507 -6.474 1.00 81.00 270 LEU A CA 1
ATOM 2171 C C . LEU A 1 270 ? -2.584 13.886 -5.218 1.00 81.00 270 LEU A C 1
ATOM 2173 O O . LEU A 1 270 ? -3.154 13.950 -4.133 1.00 81.00 270 LEU A O 1
ATOM 2177 N N . TYR A 1 271 ? -1.306 14.217 -5.383 1.00 77.88 271 TYR A N 1
ATOM 2178 C CA . TYR A 1 271 ? -0.451 14.711 -4.312 1.00 77.88 271 TYR A CA 1
ATOM 2179 C C . TYR A 1 271 ? -0.957 16.019 -3.692 1.00 77.88 271 TYR A C 1
ATOM 2181 O O . TYR A 1 271 ? -1.140 16.112 -2.477 1.00 77.88 271 TYR A O 1
ATOM 2189 N N . ASN A 1 272 ? -1.210 17.037 -4.517 1.00 79.81 272 ASN A N 1
ATOM 2190 C CA . ASN A 1 272 ? -1.682 18.334 -4.039 1.00 79.81 272 ASN A CA 1
ATOM 2191 C C . ASN A 1 272 ? -3.051 18.218 -3.372 1.00 79.81 272 ASN A C 1
ATOM 2193 O O . ASN A 1 272 ? -3.268 18.815 -2.317 1.00 79.81 272 ASN A O 1
ATOM 2197 N N . TYR A 1 273 ? -3.946 17.422 -3.951 1.00 82.88 273 TYR A N 1
ATOM 2198 C CA . TYR A 1 273 ? -5.254 17.139 -3.384 1.00 82.88 273 TYR A CA 1
ATOM 2199 C C . TYR A 1 273 ? -5.115 16.443 -2.025 1.00 82.88 273 TYR A C 1
ATOM 2201 O O . TYR A 1 273 ? -5.690 16.912 -1.045 1.00 82.88 273 TYR A O 1
ATOM 2209 N N . TYR A 1 274 ? -4.283 15.400 -1.928 1.00 81.38 274 TYR A N 1
ATOM 2210 C CA . TYR A 1 274 ? -4.003 14.702 -0.672 1.00 81.38 274 TYR A CA 1
ATOM 2211 C C . TYR A 1 274 ? -3.503 15.667 0.413 1.00 81.38 274 TYR A C 1
ATOM 2213 O O . TYR A 1 274 ? -4.007 15.666 1.538 1.00 81.38 274 TYR A O 1
ATOM 2221 N N . ARG A 1 275 ? -2.571 16.561 0.060 1.00 78.25 275 ARG A N 1
ATOM 2222 C CA . ARG A 1 275 ? -2.049 17.601 0.958 1.00 78.25 275 ARG A CA 1
ATOM 2223 C C . ARG A 1 275 ? -3.138 18.577 1.415 1.00 78.25 275 ARG A C 1
ATOM 2225 O O . ARG A 1 275 ? -3.320 18.762 2.615 1.00 78.25 275 ARG A O 1
ATOM 2232 N N . ILE A 1 276 ? -3.875 19.182 0.479 1.00 82.00 276 ILE A N 1
ATOM 2233 C CA . ILE A 1 276 ? -4.933 20.172 0.766 1.00 82.00 276 ILE A CA 1
ATOM 2234 C C . ILE A 1 276 ? -6.021 19.559 1.651 1.00 82.00 276 ILE A C 1
ATOM 2236 O O . ILE A 1 276 ? -6.515 20.189 2.585 1.00 82.00 276 ILE A O 1
ATOM 2240 N N . ARG A 1 277 ? -6.375 18.302 1.385 1.00 82.25 277 ARG A N 1
ATOM 2241 C CA . ARG A 1 277 ? -7.415 17.569 2.109 1.00 82.25 277 ARG A CA 1
ATOM 2242 C C . ARG A 1 277 ? -6.911 16.889 3.373 1.00 82.25 277 ARG A C 1
ATOM 2244 O O . ARG A 1 277 ? -7.676 16.158 3.999 1.00 82.25 277 ARG A O 1
ATOM 2251 N N . ARG A 1 278 ? -5.657 17.137 3.767 1.00 80.75 278 ARG A N 1
ATOM 2252 C CA . ARG A 1 278 ? -5.037 16.563 4.965 1.00 80.75 278 ARG A CA 1
ATOM 2253 C C . ARG A 1 278 ? -5.202 15.041 5.014 1.00 80.75 278 ARG A C 1
ATOM 2255 O O . ARG A 1 278 ? -5.653 14.507 6.021 1.00 80.75 278 ARG A O 1
ATOM 2262 N N . GLY A 1 279 ? -4.940 14.382 3.887 1.00 79.50 279 GLY A N 1
ATOM 2263 C CA . GLY A 1 279 ? -5.037 12.937 3.679 1.00 79.50 279 GLY A CA 1
ATOM 2264 C C . GLY A 1 279 ? -6.439 12.363 3.441 1.00 79.50 279 GLY A C 1
ATOM 2265 O O . GLY A 1 279 ? -6.560 11.172 3.160 1.00 79.50 279 GLY A O 1
ATOM 2266 N N . ASN A 1 280 ? -7.496 13.183 3.496 1.00 84.50 280 ASN A N 1
ATOM 2267 C CA . ASN A 1 280 ? -8.855 12.748 3.169 1.00 84.50 280 ASN A CA 1
ATOM 2268 C C . ASN A 1 280 ? -9.037 12.579 1.653 1.00 84.50 280 ASN A C 1
ATOM 2270 O O . ASN A 1 280 ? -9.211 13.561 0.923 1.00 84.50 280 ASN A O 1
ATOM 2274 N N . MET A 1 281 ? -9.090 11.329 1.203 1.00 82.44 281 MET A N 1
ATOM 2275 C CA . MET A 1 281 ? -9.295 10.962 -0.197 1.00 82.44 281 MET A CA 1
ATOM 2276 C C . MET A 1 281 ? -10.700 10.413 -0.447 1.00 82.44 281 MET A C 1
ATOM 2278 O O . MET A 1 281 ? -10.891 9.546 -1.289 1.00 82.44 281 MET A O 1
ATOM 2282 N N . GLY A 1 282 ? -11.717 10.948 0.236 1.00 73.81 282 GLY A N 1
ATOM 2283 C CA . GLY A 1 282 ? -13.100 10.463 0.147 1.00 73.81 282 GLY A CA 1
ATOM 2284 C C . GLY A 1 282 ? -13.723 10.412 -1.260 1.00 73.81 282 GLY A C 1
ATOM 2285 O O . GLY A 1 282 ? -14.736 9.743 -1.432 1.00 73.81 282 GLY A O 1
ATOM 2286 N N . PHE A 1 283 ? -13.132 11.068 -2.268 1.00 78.88 283 PHE A N 1
ATOM 2287 C CA . PHE A 1 283 ? -13.575 10.943 -3.664 1.00 78.88 283 PHE A CA 1
ATOM 2288 C C . PHE A 1 283 ? -13.250 9.571 -4.273 1.00 78.88 283 PHE A C 1
ATOM 2290 O O . PHE A 1 283 ? -13.915 9.167 -5.221 1.00 78.88 283 PHE A O 1
ATOM 2297 N N . LEU A 1 284 ? -12.275 8.840 -3.714 1.00 76.69 284 LEU A N 1
ATOM 2298 C CA . LEU A 1 284 ? -11.920 7.491 -4.160 1.00 76.69 284 LEU A CA 1
ATOM 2299 C C . LEU A 1 284 ? -13.080 6.499 -4.001 1.00 76.69 284 LEU A C 1
ATOM 2301 O O . LEU A 1 284 ? -13.067 5.458 -4.636 1.00 76.69 284 LEU A O 1
ATOM 2305 N N . LYS A 1 285 ? -14.115 6.829 -3.214 1.00 67.31 285 LYS A N 1
ATOM 2306 C CA . LYS A 1 285 ? -15.361 6.049 -3.142 1.00 67.31 285 LYS A CA 1
ATOM 2307 C C . LYS A 1 285 ? -16.042 5.868 -4.508 1.00 67.31 285 LYS A C 1
ATOM 2309 O O . LYS A 1 285 ? -16.796 4.920 -4.683 1.00 67.31 285 LYS A O 1
ATOM 2314 N N . TYR A 1 286 ? -15.831 6.802 -5.433 1.00 62.09 286 TYR A N 1
ATOM 2315 C CA . TYR A 1 286 ? -16.503 6.839 -6.734 1.00 62.09 286 TYR A CA 1
ATOM 2316 C C . TYR A 1 286 ? -15.646 6.266 -7.875 1.00 62.09 286 TYR A C 1
ATOM 2318 O O . TYR A 1 286 ? -15.951 6.518 -9.041 1.00 62.09 286 TYR A O 1
ATOM 2326 N N . ILE A 1 287 ? -14.551 5.571 -7.547 1.00 59.78 287 ILE A N 1
ATOM 2327 C CA . ILE A 1 287 ? -13.607 4.969 -8.501 1.00 59.78 287 ILE A CA 1
ATOM 2328 C C . ILE A 1 287 ? -13.707 3.453 -8.428 1.00 59.78 287 ILE A C 1
ATOM 2330 O O . ILE A 1 287 ? -13.767 2.853 -9.524 1.00 59.78 287 ILE A O 1
#

Radius of gyration: 19.35 Å; chains: 1; bounding box: 49×34×54 Å

Foldseek 3Di:
DFEEEEEDDELQSVQLCVLAVVPHNYAYEELDQFYFDDDPPDTDTFGDDPRYDNWAFQAADPVQCWTDTPPDIDHGPAYEYLHAFACVLLVVQLVVCLVDAPFEEEAPDLLCLLVVLQSCQQCVVVVGQYAYEHQQSCLQDDVNSVVSVVVCVVSVHHYDPDGPYYRYDTAADHDRHQAEADQQQAPDVRYHYFANSHPPGRRDSLQRNLNSNSNSVVVVPDDDGDQDKDWDWHHYQVAKIKTWIGSSNVPDDDGDMDIGGHVNVVVVVVVVCCSVVSSHPNVSNVD

pLDDT: mean 90.61, std 10.21, range [42.0, 98.5]

Organism: NCBI:txid507754